Protein 7BN3 (pdb70)

Structure (mmCIF, N/CA/C/O backbone):
data_7BN3
#
_entry.id   7BN3
#
_cell.length_a   63.509
_cell.length_b   150.065
_cell.length_c   65.502
_cell.angle_alpha   90.000
_cell.angle_beta   90.000
_cell.angle_gamma   90.000
#
_symmetry.space_group_name_H-M   'C 2 2 21'
#
loop_
_entity.id
_entity.type
_entity.pdbx_description
1 polymer 'Isoform 2 of Polyadenylate-binding protein 1'
2 polymer 'Nucleoprotein from Human Coronavirus 229E'
3 non-polymer 'SULFATE ION'
4 non-polymer GLYCEROL
5 water water
#
loop_
_atom_site.group_PDB
_atom_site.id
_atom_site.type_symbol
_atom_site.label_atom_id
_atom_site.label_alt_id
_atom_site.label_comp_id
_atom_site.label_asym_id
_atom_site.label_entity_id
_atom_site.label_seq_id
_atom_site.pdbx_PDB_ins_code
_atom_site.Cartn_x
_atom_site.Cartn_y
_atom_site.Cartn_z
_atom_site.occupancy
_atom_site.B_iso_or_equiv
_atom_site.auth_seq_id
_atom_site.auth_comp_id
_atom_site.auth_asym_id
_atom_site.auth_atom_id
_atom_site.pdbx_PDB_model_num
ATOM 1 N N . PRO A 1 10 ? -1.265 -23.979 -0.548 1.00 72.23 544 PRO A N 1
ATOM 2 C CA . PRO A 1 10 ? -0.864 -25.229 -1.243 1.00 76.29 544 PRO A CA 1
ATOM 3 C C . PRO A 1 10 ? 0.002 -26.148 -0.357 1.00 77.74 544 PRO A C 1
ATOM 4 O O . PRO A 1 10 ? 1.019 -25.711 0.155 1.00 82.40 544 PRO A O 1
ATOM 8 N N . LEU A 1 11 ? -0.443 -27.392 -0.171 1.00 72.66 545 LEU A N 1
ATOM 9 C CA . LEU A 1 11 ? 0.231 -28.410 0.672 1.00 64.68 545 LEU A CA 1
ATOM 10 C C . LEU A 1 11 ? 1.277 -29.130 -0.185 1.00 60.54 545 LEU A C 1
ATOM 11 O O . LEU A 1 11 ? 0.916 -29.593 -1.274 1.00 54.56 545 LEU A O 1
ATOM 16 N N . THR A 1 12 ? 2.531 -29.176 0.272 1.00 52.12 546 THR A N 1
ATOM 17 C CA . THR A 1 12 ? 3.687 -29.742 -0.466 1.00 51.38 546 THR A CA 1
ATOM 18 C C . THR A 1 12 ? 4.259 -30.898 0.342 1.00 46.36 546 THR A C 1
ATOM 19 O O . THR A 1 12 ? 4.012 -30.973 1.589 1.00 42.67 546 THR A O 1
ATOM 23 N N . ALA A 1 13 ? 5.041 -31.748 -0.329 1.00 42.91 547 ALA A N 1
ATOM 24 C CA . ALA A 1 13 ? 5.747 -32.883 0.285 1.00 44.42 547 ALA A CA 1
ATOM 25 C C . ALA A 1 13 ? 6.574 -32.354 1.467 1.00 41.72 547 ALA A C 1
ATOM 26 O O . ALA A 1 13 ? 6.623 -32.993 2.529 1.00 42.17 547 ALA A O 1
ATOM 28 N N . SER A 1 14 ? 7.191 -31.183 1.304 1.00 45.01 548 SER A N 1
ATOM 29 C CA . SER A 1 14 ? 8.159 -30.646 2.299 1.00 41.10 548 SER A CA 1
ATOM 30 C C . SER A 1 14 ? 7.410 -30.255 3.579 1.00 45.66 548 SER A C 1
ATOM 31 O O . SER A 1 14 ? 7.908 -30.567 4.676 1.00 45.56 548 SER A O 1
ATOM 34 N N . MET A 1 15 ? 6.200 -29.698 3.469 1.00 44.48 549 MET A N 1
ATOM 35 C CA . MET A 1 15 ? 5.388 -29.351 4.673 1.00 48.88 549 MET A CA 1
ATOM 36 C C . MET A 1 15 ? 4.983 -30.634 5.414 1.00 45.34 549 MET A C 1
ATOM 37 O O . MET A 1 15 ? 4.970 -30.639 6.623 1.00 46.64 549 MET A O 1
ATOM 42 N N . LEU A 1 16 ? 4.704 -31.717 4.705 1.00 40.16 550 LEU A N 1
ATOM 43 C CA . LEU A 1 16 ? 4.291 -33.002 5.308 1.00 42.78 550 LEU A CA 1
ATOM 44 C C . LEU A 1 16 ? 5.486 -33.619 6.042 1.00 42.48 550 LEU A C 1
ATOM 45 O O . LEU A 1 16 ? 5.266 -34.363 7.027 1.00 44.40 550 LEU A O 1
ATOM 50 N N . ALA A 1 17 ? 6.689 -33.437 5.477 1.00 48.06 551 ALA A N 1
ATOM 51 C CA . ALA A 1 17 ? 7.888 -34.252 5.786 1.00 44.94 551 ALA A CA 1
ATOM 52 C C . ALA A 1 17 ? 8.269 -34.090 7.253 1.00 42.80 551 ALA A C 1
ATOM 53 O O . ALA A 1 17 ? 8.764 -35.066 7.848 1.00 52.19 551 ALA A O 1
ATOM 55 N N . SER A 1 18 ? 8.035 -32.932 7.862 1.00 48.18 552 SER A N 1
ATOM 56 C CA . SER A 1 18 ? 8.474 -32.709 9.272 1.00 49.02 552 SER A CA 1
ATOM 57 C C . SER A 1 18 ? 7.406 -33.186 10.248 1.00 60.61 552 SER A C 1
ATOM 58 O O . SER A 1 18 ? 7.645 -33.096 11.467 1.00 58.82 552 SER A O 1
ATOM 61 N N . ALA A 1 19 ? 6.237 -33.634 9.795 1.00 55.09 553 ALA A N 1
ATOM 62 C CA . ALA A 1 19 ? 5.140 -33.954 10.741 1.00 52.13 553 ALA A CA 1
ATOM 63 C C . ALA A 1 19 ? 5.135 -35.458 10.964 1.00 47.56 553 ALA A C 1
ATOM 64 O O . ALA A 1 19 ? 5.523 -36.227 10.081 1.00 48.77 553 ALA A O 1
ATOM 66 N N . PRO A 1 20 ? 4.701 -35.940 12.152 1.00 49.99 554 PRO A N 1
ATOM 67 C CA . PRO A 1 20 ? 4.534 -37.376 12.339 1.00 54.72 554 PRO A CA 1
ATOM 68 C C . PRO A 1 20 ? 3.440 -37.910 11.411 1.00 65.91 554 PRO A C 1
ATOM 69 O O . PRO A 1 20 ? 2.550 -37.144 11.010 1.00 52.90 554 PRO A O 1
ATOM 73 N N . PRO A 1 21 ? 3.469 -39.224 11.065 1.00 56.85 555 PRO A N 1
ATOM 74 C CA . PRO A 1 21 ? 2.579 -39.798 10.046 1.00 58.26 555 PRO A CA 1
ATOM 75 C C . PRO A 1 21 ? 1.071 -39.560 10.253 1.00 61.29 555 PRO A C 1
ATOM 76 O O . PRO A 1 21 ? 0.389 -39.402 9.282 1.00 59.28 555 PRO A O 1
ATOM 80 N N . GLN A 1 22 ? 0.582 -39.582 11.497 1.00 58.37 556 GLN A N 1
ATOM 81 C CA . GLN A 1 22 ? -0.860 -39.379 11.808 1.00 61.30 556 GLN A CA 1
ATOM 82 C C . GLN A 1 22 ? -1.222 -37.920 11.519 1.00 56.23 556 GLN A C 1
ATOM 83 O O . GLN A 1 22 ? -2.320 -37.689 10.970 1.00 49.47 556 GLN A O 1
ATOM 89 N N . GLU A 1 23 ? -0.317 -36.979 11.816 1.00 49.01 557 GLU A N 1
ATOM 90 C CA . GLU A 1 23 ? -0.485 -35.539 11.512 1.00 46.31 557 GLU A CA 1
ATOM 91 C C . GLU A 1 23 ? -0.449 -35.322 9.992 1.00 44.86 557 GLU A C 1
ATOM 92 O O . GLU A 1 23 ? -1.177 -34.431 9.495 1.00 49.18 557 GLU A O 1
ATOM 98 N N . GLN A 1 24 ? 0.381 -36.077 9.276 1.00 44.01 558 GLN A N 1
ATOM 99 C CA . GLN A 1 24 ? 0.471 -35.987 7.798 1.00 43.63 558 GLN A CA 1
ATOM 100 C C . GLN A 1 24 ? -0.902 -36.338 7.188 1.00 42.96 558 GLN A C 1
ATOM 101 O O . GLN A 1 24 ? -1.366 -35.631 6.292 1.00 41.83 558 GLN A O 1
ATOM 107 N N . LYS A 1 25 ? -1.510 -37.417 7.663 1.00 44.62 559 LYS A N 1
ATOM 108 C CA . LYS A 1 25 ? -2.831 -37.898 7.185 1.00 45.74 559 LYS A CA 1
ATOM 109 C C . LYS A 1 25 ? -3.869 -36.826 7.529 1.00 42.69 559 LYS A C 1
ATOM 110 O O . LYS A 1 25 ? -4.669 -36.486 6.648 1.00 44.98 559 LYS A O 1
ATOM 116 N N . GLN A 1 26 ? -3.795 -36.228 8.708 1.00 48.51 560 GLN A N 1
ATOM 117 C CA . GLN A 1 26 ? -4.706 -35.147 9.134 1.00 51.33 560 GLN A CA 1
ATOM 118 C C . GLN A 1 26 ? -4.574 -33.946 8.183 1.00 48.07 560 GLN A C 1
ATOM 119 O O . GLN A 1 26 ? -5.618 -33.361 7.817 1.00 46.37 560 GLN A O 1
ATOM 125 N N . MET A 1 27 ? -3.351 -33.556 7.817 1.00 40.32 561 MET A N 1
ATOM 126 C CA . MET A 1 27 ? -3.130 -32.361 6.962 1.00 4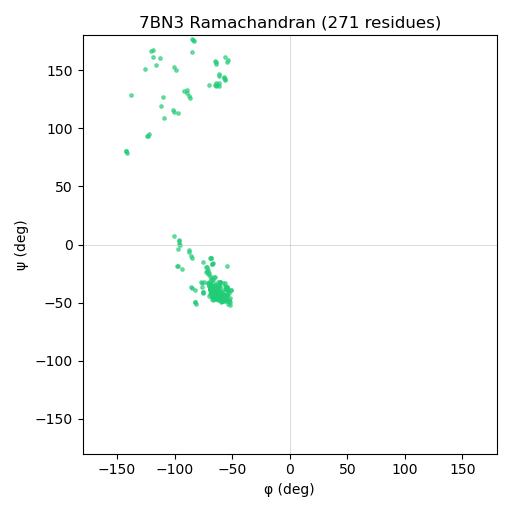4.80 561 MET A CA 1
ATOM 127 C C . MET A 1 27 ? -3.676 -32.640 5.547 1.00 37.59 561 MET A C 1
ATOM 128 O O . MET A 1 27 ? -4.311 -31.739 4.965 1.00 40.90 561 MET A O 1
ATOM 133 N N . LEU A 1 28 ? -3.453 -33.848 5.028 1.00 39.19 562 LEU A N 1
ATOM 134 C CA . LEU A 1 28 ? -3.963 -34.246 3.687 1.00 43.55 562 LEU A CA 1
ATOM 135 C C . LEU A 1 28 ? -5.494 -34.265 3.721 1.00 44.04 562 LEU A C 1
ATOM 136 O O . LEU A 1 28 ? -6.121 -33.730 2.777 1.00 44.53 562 LEU A O 1
ATOM 141 N N . GLY A 1 29 ? -6.047 -34.854 4.770 1.00 42.40 563 GLY A N 1
ATOM 142 C CA . GLY A 1 29 ? -7.494 -34.928 5.025 1.00 44.06 563 GLY A CA 1
ATOM 143 C C . GLY A 1 29 ? -8.148 -33.569 4.974 1.00 43.26 563 GLY A C 1
ATOM 144 O O . GLY A 1 29 ? -9.195 -33.430 4.320 1.00 43.71 563 GLY A O 1
ATOM 145 N N . GLU A 1 30 ? -7.571 -32.577 5.643 1.00 41.30 564 GLU A N 1
ATOM 146 C CA . GLU A 1 30 ? -8.145 -31.205 5.714 1.00 40.12 564 GLU A CA 1
ATOM 147 C C . GLU A 1 30 ? -8.155 -30.556 4.330 1.00 42.65 564 GLU A C 1
ATOM 148 O O . GLU A 1 30 ? -8.965 -29.691 4.111 1.00 43.67 564 GLU A O 1
ATOM 154 N N . ARG A 1 31 ? -7.246 -30.922 3.441 1.00 43.21 565 ARG A N 1
ATOM 155 C CA . ARG A 1 31 ? -7.237 -30.350 2.071 1.00 43.23 565 ARG A CA 1
ATOM 156 C C . ARG A 1 31 ? -8.172 -31.149 1.167 1.00 40.88 565 ARG A C 1
ATOM 157 O O . ARG A 1 31 ? -8.754 -30.544 0.269 1.00 43.79 565 ARG A O 1
ATOM 165 N N . LEU A 1 32 ? -8.253 -32.459 1.328 1.00 40.31 566 LEU A N 1
ATOM 166 C CA . LEU A 1 32 ? -9.084 -33.295 0.431 1.00 43.99 566 LEU A CA 1
ATOM 167 C C . LEU A 1 32 ? -10.564 -33.126 0.778 1.00 42.43 566 LEU A C 1
ATOM 168 O O . LEU A 1 32 ? -11.380 -33.077 -0.140 1.00 40.32 566 LEU A O 1
ATOM 173 N N . PHE A 1 33 ? -10.890 -33.077 2.061 1.00 38.38 567 PHE A N 1
ATOM 174 C CA . PHE A 1 33 ? -12.284 -33.123 2.532 1.00 40.51 567 PHE A CA 1
ATOM 175 C C . PHE A 1 33 ? -13.156 -32.075 1.824 1.00 41.97 567 PHE A C 1
ATOM 176 O O . PHE A 1 33 ? -14.202 -32.431 1.331 1.00 40.15 567 PHE A O 1
ATOM 184 N N . PRO A 1 34 ? -12.793 -30.779 1.773 1.00 46.45 568 PRO A N 1
ATOM 185 C CA . PRO A 1 34 ? -13.656 -29.785 1.150 1.00 43.19 568 PRO A CA 1
ATOM 186 C C . PRO A 1 34 ? -13.921 -30.036 -0.344 1.00 44.64 568 PRO A C 1
ATOM 187 O O . PRO A 1 34 ? -15.010 -29.716 -0.807 1.00 40.02 568 PRO A O 1
ATOM 191 N N . LEU A 1 35 ? -12.921 -30.547 -1.070 1.00 39.60 569 LEU A N 1
ATOM 192 C CA . LEU A 1 35 ? -13.068 -30.895 -2.508 1.00 38.57 569 LEU A CA 1
ATOM 193 C C . LEU A 1 35 ? -14.034 -32.074 -2.638 1.00 39.20 569 LEU A C 1
ATOM 194 O O . LEU A 1 35 ? -14.918 -32.071 -3.549 1.00 40.15 569 LEU A O 1
ATOM 199 N N . ILE A 1 36 ? -13.859 -33.079 -1.796 1.00 39.31 570 ILE A N 1
ATOM 200 C CA . ILE A 1 36 ? -14.709 -34.292 -1.860 1.00 38.05 570 ILE A CA 1
ATOM 201 C C . ILE A 1 36 ? -16.139 -33.928 -1.437 1.00 43.29 570 ILE A C 1
ATOM 202 O O . ILE A 1 36 ? -17.112 -34.434 -2.076 1.00 37.76 570 ILE A O 1
ATOM 207 N N . GLN A 1 37 ? -16.262 -33.040 -0.454 1.00 40.24 571 GLN A N 1
ATOM 208 C CA . GLN A 1 37 ? -17.567 -32.558 0.037 1.00 43.97 571 GLN A CA 1
ATOM 209 C C . GLN A 1 37 ? -18.305 -31.780 -1.064 1.00 42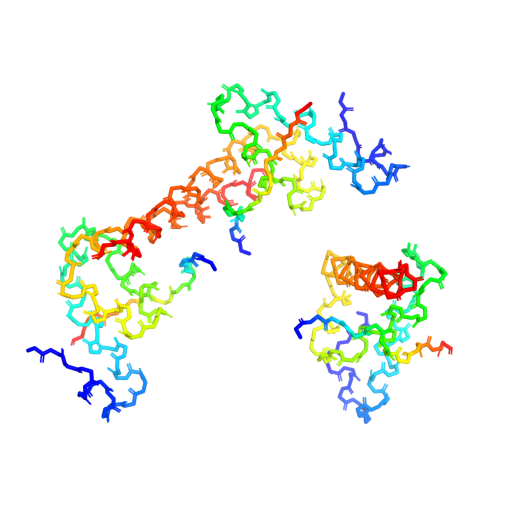.03 571 GLN A C 1
ATOM 210 O O . GLN A 1 37 ? -19.519 -31.920 -1.149 1.00 41.39 571 GLN A O 1
ATOM 216 N N . ALA A 1 38 ? -17.607 -31.001 -1.880 1.00 43.60 572 ALA A N 1
ATOM 217 C CA .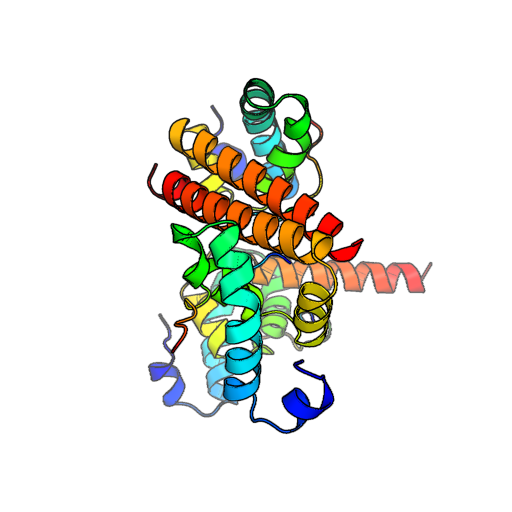 ALA A 1 38 ? -18.216 -30.313 -3.032 1.00 48.03 572 ALA A CA 1
ATOM 218 C C . ALA A 1 38 ? -18.809 -31.342 -4.004 1.00 54.82 572 ALA A C 1
ATOM 219 O O . ALA A 1 38 ? -19.806 -30.995 -4.651 1.00 51.56 572 ALA A O 1
ATOM 221 N N . MET A 1 39 ? -18.211 -32.537 -4.127 1.00 52.91 573 MET A N 1
ATOM 222 C CA . MET A 1 39 ? -18.676 -33.619 -5.046 1.00 47.43 573 MET A CA 1
ATOM 223 C C . MET A 1 39 ? -19.826 -34.405 -4.410 1.00 50.30 573 MET A C 1
ATOM 224 O O . MET A 1 39 ? -20.852 -34.611 -5.061 1.00 46.83 573 MET A O 1
ATOM 229 N N . HIS A 1 40 ? -19.643 -34.868 -3.181 1.00 42.56 574 HIS A N 1
ATOM 230 C CA . HIS A 1 40 ? -20.543 -35.849 -2.525 1.00 48.12 574 HIS A CA 1
ATOM 231 C C . HIS A 1 40 ? -20.653 -35.466 -1.061 1.00 42.49 574 HIS A C 1
ATOM 232 O O . HIS A 1 40 ? -19.951 -36.017 -0.224 1.00 43.73 574 HIS A O 1
ATOM 239 N N . PRO A 1 41 ? -21.501 -34.470 -0.730 1.00 46.46 575 PRO A N 1
ATOM 240 C CA . PRO A 1 41 ? -21.586 -33.957 0.634 1.00 49.85 575 PRO A CA 1
ATOM 241 C C . PRO A 1 41 ? -21.872 -35.014 1.710 1.00 47.01 575 PRO A C 1
ATOM 242 O O . PRO A 1 41 ? -21.255 -34.935 2.739 1.00 48.39 575 PRO A O 1
ATOM 246 N N . THR A 1 42 ? -22.716 -36.006 1.443 1.00 50.82 576 THR A N 1
ATOM 247 C CA . THR A 1 42 ? -23.087 -37.016 2.474 1.00 60.25 576 THR A CA 1
ATOM 248 C C . THR A 1 42 ? -21.947 -38.018 2.654 1.00 52.30 576 THR A C 1
ATOM 249 O O . THR A 1 42 ? -21.738 -38.456 3.799 1.00 54.03 576 THR A O 1
ATOM 253 N N . LEU A 1 43 ? -21.201 -38.328 1.586 1.00 43.14 577 LEU A N 1
ATOM 254 C CA . LEU A 1 43 ? -20.161 -39.386 1.641 1.00 45.46 577 LEU A CA 1
ATOM 255 C C . LEU A 1 43 ? -18.755 -38.827 1.929 1.00 44.14 577 LEU A C 1
ATOM 256 O O . LEU A 1 43 ? -17.822 -39.642 1.975 1.00 39.58 577 LEU A O 1
ATOM 261 N N . ALA A 1 44 ? -18.598 -37.519 2.093 1.00 40.62 578 ALA A N 1
ATOM 262 C CA . ALA A 1 44 ? -17.281 -36.852 2.068 1.00 45.15 578 ALA A CA 1
ATOM 263 C C . ALA A 1 44 ? -16.368 -37.410 3.178 1.00 46.79 578 ALA A C 1
ATOM 264 O O . ALA A 1 44 ? -15.193 -37.708 2.902 1.00 45.45 578 ALA A O 1
ATOM 266 N N . GLY A 1 45 ? -16.893 -37.570 4.388 1.00 42.09 579 GLY A N 1
ATOM 267 C CA . GLY A 1 45 ? -16.118 -38.125 5.511 1.00 41.85 579 GLY A CA 1
ATOM 268 C C . GLY A 1 45 ? -15.666 -39.544 5.212 1.00 40.03 579 GLY A C 1
ATOM 269 O O . GLY A 1 45 ? -14.477 -39.861 5.443 1.00 41.92 579 GLY A O 1
ATOM 270 N N . LYS A 1 46 ? -16.563 -40.370 4.684 1.00 36.69 580 LYS A N 1
ATOM 271 C CA . LYS A 1 46 ? -16.248 -41.781 4.391 1.00 37.68 580 LYS A CA 1
ATOM 272 C C . LYS A 1 46 ? -15.226 -41.839 3.242 1.00 38.22 580 LYS A C 1
ATOM 273 O O . LYS A 1 46 ? -14.222 -42.599 3.323 1.00 36.21 580 LYS A O 1
ATOM 279 N N . ILE A 1 47 ? -15.469 -41.079 2.188 1.00 37.55 581 ILE A N 1
ATOM 280 C CA . ILE A 1 47 ? -14.603 -41.168 0.982 1.00 37.00 581 ILE A CA 1
ATOM 281 C C . ILE A 1 47 ? -13.225 -40.611 1.340 1.00 36.59 581 ILE A C 1
ATOM 282 O O . ILE A 1 47 ? -12.213 -41.213 0.890 1.00 35.93 581 ILE A O 1
ATOM 287 N N . THR A 1 48 ? -13.181 -39.517 2.096 1.00 37.89 582 THR A N 1
ATOM 288 C CA . THR A 1 48 ? -11.881 -38.962 2.529 1.00 41.15 582 THR A CA 1
ATOM 289 C C . THR A 1 48 ? -11.131 -40.043 3.313 1.00 35.50 582 THR A C 1
ATOM 290 O O . THR A 1 48 ? -9.931 -40.279 3.028 1.00 39.16 582 THR A O 1
ATOM 294 N N . GLY A 1 49 ? -11.788 -40.691 4.270 1.00 40.89 583 GLY A N 1
ATOM 295 C CA . GLY A 1 49 ? -11.178 -41.778 5.064 1.00 40.57 583 GLY A CA 1
ATOM 296 C C . GLY A 1 49 ? -10.610 -42.884 4.184 1.00 40.06 583 GLY A C 1
ATOM 297 O O . GLY A 1 49 ? -9.502 -43.368 4.458 1.00 39.81 583 GLY A O 1
ATOM 298 N N . MET A 1 50 ? -11.334 -43.281 3.131 1.00 39.43 584 MET A N 1
ATOM 299 C CA . MET A 1 50 ? -10.903 -44.368 2.213 1.00 38.89 584 MET A CA 1
ATOM 300 C C . MET A 1 50 ? -9.647 -43.905 1.457 1.00 36.55 584 MET A C 1
ATOM 301 O O . MET A 1 50 ? -8.702 -44.691 1.355 1.00 38.38 584 MET A O 1
ATOM 306 N N . LEU A 1 51 ? -9.627 -42.661 0.988 1.00 36.52 585 LEU A N 1
ATOM 307 C CA . LEU A 1 51 ? -8.469 -42.143 0.210 1.00 37.49 585 LEU A CA 1
ATOM 308 C C . LEU A 1 51 ? -7.251 -42.023 1.143 1.00 41.06 585 LEU A C 1
ATOM 309 O O . LEU A 1 51 ? -6.118 -42.278 0.683 1.00 40.81 585 LEU A O 1
ATOM 314 N N . LEU A 1 52 ? -7.442 -41.675 2.413 1.00 38.95 586 LEU A N 1
ATOM 315 C CA . LEU A 1 52 ? -6.283 -41.435 3.330 1.00 43.78 586 LEU A CA 1
ATOM 316 C C . LEU A 1 52 ? -5.516 -42.734 3.577 1.00 49.34 586 LEU A C 1
ATOM 317 O O . LEU A 1 52 ? -4.359 -42.623 3.998 1.00 52.23 586 LEU A O 1
ATOM 322 N N . GLU A 1 53 ? -6.089 -43.905 3.277 1.00 46.15 587 GLU A N 1
ATOM 323 C CA . GLU A 1 53 ? -5.361 -45.185 3.456 1.00 51.13 587 GLU A CA 1
ATOM 324 C C . GLU A 1 53 ? -4.255 -45.333 2.401 1.00 50.13 587 GLU A C 1
ATOM 325 O O . GLU A 1 53 ? -3.379 -46.166 2.612 1.00 49.58 587 GLU A O 1
ATOM 331 N N . ILE A 1 54 ? -4.306 -44.607 1.288 1.00 42.85 588 ILE A N 1
ATOM 332 C CA . ILE A 1 54 ? -3.310 -44.807 0.200 1.00 41.36 588 ILE A CA 1
ATOM 333 C C . ILE A 1 54 ? -2.018 -44.019 0.508 1.00 44.56 588 ILE A C 1
ATOM 334 O O . ILE A 1 54 ? -1.983 -43.264 1.483 1.00 47.53 588 ILE A O 1
ATOM 339 N N . ASP A 1 55 ? -0.999 -44.189 -0.338 1.00 47.51 589 ASP A N 1
ATOM 340 C CA . ASP A 1 55 ? 0.341 -43.561 -0.207 1.00 48.50 589 ASP A CA 1
ATOM 341 C C . ASP A 1 55 ? 0.208 -42.035 -0.260 1.00 46.35 589 ASP A C 1
ATOM 342 O O . ASP A 1 55 ? -0.474 -41.526 -1.166 1.00 47.19 589 ASP A O 1
ATOM 347 N N . ASN A 1 56 ? 0.913 -41.324 0.614 1.00 45.13 590 ASN A N 1
ATOM 348 C CA . ASN A 1 56 ? 0.914 -39.836 0.662 1.00 43.46 590 ASN A CA 1
ATOM 349 C C . ASN A 1 56 ? 1.329 -39.251 -0.693 1.00 40.90 590 ASN A C 1
ATOM 350 O O . ASN A 1 56 ? 0.780 -38.242 -1.094 1.00 43.56 590 ASN A O 1
ATOM 355 N N . SER A 1 57 ? 2.204 -39.890 -1.450 1.00 44.62 591 SER A N 1
ATOM 356 C CA . SER A 1 57 ? 2.607 -39.357 -2.772 1.00 49.61 591 SER A CA 1
ATOM 357 C C . SER A 1 57 ? 1.387 -39.318 -3.700 1.00 46.81 591 SER A C 1
ATOM 358 O O . SER A 1 57 ? 1.237 -38.352 -4.465 1.00 46.72 591 SER A O 1
ATOM 361 N N . GLU A 1 58 ? 0.552 -40.360 -3.667 1.00 49.23 592 GLU A N 1
ATOM 362 C CA . GLU A 1 58 ? -0.663 -40.449 -4.517 1.00 49.99 592 GLU A CA 1
ATOM 363 C C . GLU A 1 58 ? -1.614 -39.332 -4.095 1.00 39.43 592 GLU A C 1
ATOM 364 O O . GLU A 1 58 ? -2.179 -38.665 -4.968 1.00 42.94 592 GLU A O 1
ATOM 370 N N . LEU A 1 59 ? -1.758 -39.118 -2.789 1.00 41.03 593 LEU A N 1
ATOM 371 C CA . LEU A 1 59 ? -2.651 -38.081 -2.222 1.00 42.56 593 LEU A CA 1
ATOM 372 C C . LEU A 1 59 ? -2.190 -36.690 -2.630 1.00 42.97 593 LEU A C 1
ATOM 373 O O . LEU A 1 59 ? -3.048 -35.894 -3.050 1.00 42.49 593 LEU A O 1
ATOM 378 N N . LEU A 1 60 ? -0.883 -36.408 -2.608 1.00 43.40 594 LEU A N 1
ATOM 379 C CA . LEU A 1 60 ? -0.361 -35.088 -3.074 1.00 42.59 594 LEU A CA 1
ATOM 380 C C . LEU A 1 60 ? -0.636 -34.904 -4.561 1.00 42.68 594 LEU A C 1
ATOM 381 O O . LEU A 1 60 ? -0.995 -33.807 -4.958 1.00 44.87 594 LEU A O 1
ATOM 386 N N . HIS A 1 61 ? -0.441 -35.944 -5.359 1.00 46.50 595 HIS A N 1
ATOM 387 C CA . HIS A 1 61 ? -0.768 -35.902 -6.797 1.00 48.83 595 HIS A CA 1
ATOM 388 C C . HIS A 1 61 ? -2.251 -35.530 -6.984 1.00 48.60 595 HIS A C 1
ATOM 389 O O . HIS A 1 61 ? -2.576 -34.682 -7.848 1.00 48.34 595 HIS A O 1
ATOM 396 N N . MET A 1 62 ? -3.144 -36.112 -6.198 1.00 50.25 596 MET A N 1
ATOM 397 C CA . MET A 1 62 ? -4.604 -35.843 -6.357 1.00 48.06 596 MET A CA 1
ATOM 398 C C . MET A 1 62 ? -4.964 -34.412 -5.960 1.00 48.09 596 MET A C 1
ATOM 399 O O . MET A 1 62 ? -5.874 -33.856 -6.575 1.00 45.53 596 MET A O 1
ATOM 404 N N . LEU A 1 63 ? -4.217 -33.800 -5.043 1.00 45.18 597 LEU A N 1
ATOM 405 C CA . LEU A 1 63 ? -4.442 -32.372 -4.707 1.00 47.19 597 LEU A CA 1
ATOM 406 C C . LEU A 1 63 ? -3.939 -31.474 -5.840 1.00 47.45 597 LEU A C 1
ATOM 407 O O . LEU A 1 63 ? -4.404 -30.340 -5.924 1.00 54.90 597 LEU A O 1
ATOM 412 N N . GLU A 1 64 ? -3.007 -31.941 -6.654 1.00 47.41 598 GLU A N 1
ATOM 413 C CA . GLU A 1 64 ? -2.488 -31.156 -7.805 1.00 58.91 598 GLU A CA 1
ATOM 414 C C . GLU A 1 64 ? -3.273 -31.508 -9.082 1.00 61.90 598 GLU A C 1
ATOM 415 O O . GLU A 1 64 ? -3.247 -30.693 -9.993 1.00 52.61 598 GLU A O 1
ATOM 421 N N . SER A 1 65 ? -3.943 -32.667 -9.167 1.00 48.21 599 SER A N 1
ATOM 422 C CA . SER A 1 65 ? -4.613 -33.087 -10.421 1.00 46.97 599 SER A CA 1
ATOM 423 C C . SER A 1 65 ? -6.094 -33.340 -10.163 1.00 47.29 599 SER A C 1
ATOM 424 O O . SER A 1 65 ? -6.452 -34.424 -9.725 1.00 45.77 599 SER A O 1
ATOM 427 N N . PRO A 1 66 ? -6.973 -32.339 -10.379 1.00 46.76 600 PRO A N 1
ATOM 428 C CA . PRO A 1 66 ? -8.414 -32.519 -10.216 1.00 45.25 600 PRO A CA 1
ATOM 429 C C . PRO A 1 66 ? -9.018 -33.731 -10.953 1.00 51.05 600 PRO A C 1
ATOM 430 O O . PRO A 1 66 ? -9.905 -34.331 -10.417 1.00 45.10 600 PRO A O 1
ATOM 434 N N . GLU A 1 67 ? -8.574 -34.023 -12.172 1.00 45.44 601 GLU A N 1
ATOM 435 C CA . GLU A 1 67 ? -9.039 -35.200 -12.956 1.00 51.26 601 GLU A CA 1
ATOM 436 C C . GLU A 1 67 ? -8.664 -36.500 -12.214 1.00 48.36 601 GLU A C 1
ATOM 437 O O . GLU A 1 67 ? -9.472 -37.424 -12.183 1.00 47.39 601 GLU A O 1
ATOM 443 N N . SER A 1 68 ? -7.482 -36.585 -11.618 1.00 40.21 602 SER A N 1
ATOM 444 C CA . SER A 1 68 ? -7.081 -37.774 -10.839 1.00 44.11 602 SER A CA 1
ATOM 445 C C . SER A 1 68 ? -7.982 -37.895 -9.599 1.00 44.30 602 SER A C 1
ATOM 446 O O . SER A 1 68 ? -8.395 -39.038 -9.280 1.00 43.78 602 SER A O 1
ATOM 449 N N . LEU A 1 69 ? -8.231 -36.794 -8.895 1.00 36.60 603 LEU A N 1
ATOM 450 C CA . LEU A 1 69 ? -9.064 -36.860 -7.661 1.00 38.58 603 LEU A CA 1
ATOM 451 C C . LEU A 1 69 ? -10.469 -37.339 -8.043 1.00 39.25 603 LEU A C 1
ATOM 452 O O . LEU A 1 69 ? -11.042 -38.181 -7.327 1.00 39.83 603 LEU A O 1
ATOM 457 N N . ARG A 1 70 ? -11.054 -36.753 -9.085 1.00 38.22 604 ARG A N 1
ATOM 458 C CA . ARG A 1 70 ? -12.445 -37.059 -9.493 1.00 39.09 604 ARG A CA 1
ATOM 459 C C . ARG A 1 70 ? -12.545 -38.563 -9.795 1.00 39.42 604 ARG A C 1
ATOM 460 O O . ARG A 1 70 ? -13.534 -39.176 -9.372 1.00 39.36 604 ARG A O 1
ATOM 468 N N . SER A 1 71 ? -11.571 -39.139 -10.514 1.00 36.23 605 SER A N 1
ATOM 469 C CA . SER A 1 71 ? -11.567 -40.591 -10.831 1.00 37.71 605 SER A CA 1
ATOM 470 C C . SER A 1 71 ? -11.405 -41.426 -9.575 1.00 37.85 605 SER A C 1
ATOM 471 O O . SER A 1 71 ? -12.053 -42.481 -9.481 1.00 38.23 605 SER A O 1
ATOM 474 N N . LYS A 1 72 ? -10.587 -40.981 -8.631 1.00 37.23 606 LYS A N 1
ATOM 475 C CA . LYS A 1 72 ? -10.368 -41.762 -7.398 1.00 33.95 606 LYS A CA 1
ATOM 476 C C . LYS A 1 72 ? -11.631 -41.728 -6.531 1.00 36.36 606 LYS A C 1
ATOM 477 O O . LYS A 1 72 ? -11.901 -42.723 -5.847 1.00 37.00 606 LYS A O 1
ATOM 483 N N . VAL A 1 73 ? -12.356 -40.619 -6.534 1.00 35.15 607 VAL A N 1
ATOM 484 C CA . VAL A 1 73 ? -13.650 -40.494 -5.818 1.00 35.91 607 VAL A CA 1
ATOM 485 C C . VAL A 1 73 ? -14.686 -41.416 -6.508 1.00 37.61 607 VAL A C 1
ATOM 486 O O . VAL A 1 73 ? -15.405 -42.103 -5.776 1.00 38.22 607 VAL A O 1
ATOM 490 N N . ASP A 1 74 ? -14.708 -41.508 -7.852 1.00 35.11 608 ASP A N 1
ATOM 491 C CA . ASP A 1 74 ? -15.552 -42.459 -8.602 1.00 39.68 608 ASP A CA 1
ATOM 492 C C . ASP A 1 74 ? -15.219 -43.895 -8.161 1.00 37.09 608 ASP A C 1
ATOM 493 O O . ASP A 1 74 ? -16.163 -44.719 -7.995 1.00 35.94 608 ASP A O 1
ATOM 498 N N . GLU A 1 75 ? -13.928 -44.220 -7.987 1.00 37.12 609 GLU A N 1
ATOM 499 C CA . GLU A 1 75 ? -13.512 -45.550 -7.497 1.00 35.41 609 GLU A CA 1
ATOM 500 C C . GLU A 1 75 ? -14.103 -45.764 -6.087 1.00 39.85 609 GLU A C 1
ATOM 501 O O . GLU A 1 75 ? -14.638 -46.862 -5.837 1.00 35.87 609 GLU A O 1
ATOM 507 N N . ALA A 1 76 ? -13.990 -44.789 -5.184 1.00 37.12 610 ALA A N 1
ATOM 508 C CA . ALA A 1 76 ? -14.511 -44.905 -3.799 1.00 38.19 610 ALA A CA 1
ATOM 509 C C . ALA A 1 76 ? -16.035 -45.150 -3.829 1.00 37.72 610 ALA A C 1
ATOM 510 O O . ALA A 1 76 ? -16.495 -46.007 -3.104 1.00 37.57 610 ALA A O 1
ATOM 512 N N . VAL A 1 77 ? -16.779 -44.400 -4.630 1.00 36.61 611 VAL A N 1
ATOM 513 C CA . VAL A 1 77 ? -18.258 -44.537 -4.762 1.00 40.20 611 VAL A CA 1
ATOM 514 C C . VAL A 1 77 ? -18.584 -45.952 -5.269 1.00 39.87 611 VAL A C 1
ATOM 515 O O . VAL A 1 77 ? -19.419 -46.602 -4.671 1.00 36.54 611 VAL A O 1
ATOM 519 N N . ALA A 1 78 ? -17.904 -46.441 -6.295 1.00 36.87 612 ALA A N 1
ATOM 520 C CA . ALA A 1 78 ? -18.136 -47.811 -6.822 1.00 39.88 612 ALA A CA 1
ATOM 521 C C . ALA A 1 78 ? -17.829 -48.847 -5.733 1.00 39.20 612 ALA A C 1
ATOM 522 O O . ALA A 1 78 ? -18.596 -49.816 -5.587 1.00 37.97 612 ALA A O 1
ATOM 524 N N . VAL A 1 79 ? -16.758 -48.642 -4.962 1.00 38.35 613 VAL A N 1
ATOM 525 C CA . VAL A 1 79 ? -16.364 -49.566 -3.875 1.00 35.56 613 VAL A CA 1
ATOM 526 C C . VAL A 1 79 ? -17.469 -49.584 -2.804 1.00 38.84 613 VAL A C 1
ATOM 527 O O . VAL A 1 79 ? -17.816 -50.688 -2.340 1.00 34.92 613 VAL A O 1
ATOM 531 N N . LEU A 1 80 ? -18.023 -48.435 -2.438 1.00 36.69 614 LEU A N 1
ATOM 532 C CA . LEU A 1 80 ? -19.155 -48.383 -1.465 1.00 37.76 614 LEU A CA 1
ATOM 533 C C . LEU A 1 80 ? -20.395 -49.116 -2.029 1.00 37.66 614 LEU A C 1
ATOM 534 O O . LEU A 1 80 ? -21.038 -49.850 -1.272 1.00 37.23 614 LEU A O 1
ATOM 539 N N . GLN A 1 81 ? -20.735 -48.902 -3.294 1.00 34.31 615 GLN A N 1
ATOM 540 C CA . GLN A 1 81 ? -21.855 -49.582 -3.960 1.00 34.52 615 GLN A CA 1
ATOM 541 C C . GLN A 1 81 ? -21.627 -51.088 -3.925 1.00 40.06 615 GLN A C 1
ATOM 542 O O . GLN A 1 81 ? -22.587 -51.814 -3.596 1.00 37.34 615 GLN A O 1
ATOM 548 N N . ALA A 1 82 ? -20.402 -51.543 -4.230 1.00 38.55 616 ALA A N 1
ATOM 549 C CA . ALA A 1 82 ? -20.032 -52.967 -4.224 1.00 39.71 616 ALA A CA 1
ATOM 550 C C . ALA A 1 82 ? -20.269 -53.536 -2.820 1.00 40.92 616 ALA A C 1
ATOM 551 O O . ALA A 1 82 ? -20.770 -54.664 -2.706 1.00 37.83 616 ALA A O 1
ATOM 553 N N . HIS A 1 83 ? -19.842 -52.827 -1.791 1.00 39.94 617 HIS A N 1
ATOM 554 C CA . HIS A 1 83 ? -19.945 -53.312 -0.390 1.00 41.81 617 HIS A CA 1
ATOM 555 C C . HIS A 1 83 ? -21.424 -53.421 0.017 1.00 39.65 617 HIS A C 1
ATOM 556 O O . HIS A 1 83 ? -21.778 -54.434 0.646 1.00 41.72 617 HIS A O 1
ATOM 563 N N . GLN A 1 84 ? -22.254 -52.456 -0.356 1.00 39.95 618 GLN A N 1
ATOM 564 C CA . GLN A 1 84 ? -23.716 -52.486 -0.088 1.00 45.06 618 GLN A CA 1
ATOM 565 C C . GLN A 1 84 ? -24.331 -53.697 -0.823 1.00 46.85 618 GLN A C 1
ATOM 566 O O . GLN A 1 84 ? -25.143 -54.398 -0.232 1.00 40.91 618 GLN A O 1
ATOM 572 N N . ALA A 1 85 ? -23.926 -53.977 -2.066 1.00 43.15 619 ALA A N 1
ATOM 573 C CA . ALA A 1 85 ? -24.433 -55.123 -2.837 1.00 39.90 619 ALA A CA 1
ATOM 574 C C . ALA A 1 85 ? -23.984 -56.417 -2.162 1.00 39.76 619 ALA A C 1
ATOM 575 O O . ALA A 1 85 ? -24.812 -57.338 -2.104 1.00 39.68 619 ALA A O 1
ATOM 577 N N . LYS A 1 86 ? -22.725 -56.502 -1.730 1.00 37.81 620 LYS A N 1
ATOM 578 C CA . LYS A 1 86 ? -22.176 -57.663 -1.021 1.00 39.76 620 LYS A CA 1
ATOM 579 C C . LYS A 1 86 ? -23.030 -57.974 0.214 1.00 45.48 620 LYS A C 1
ATOM 580 O O . LYS A 1 86 ? -23.352 -59.168 0.423 1.00 42.20 620 LYS A O 1
ATOM 586 N N . GLU A 1 87 ? -23.355 -56.955 1.003 1.00 42.03 621 GLU A N 1
ATOM 587 C CA . GLU A 1 87 ? -24.149 -57.116 2.256 1.00 48.87 621 GLU A CA 1
ATOM 588 C C . GLU A 1 87 ? -25.574 -57.546 1.888 1.00 43.07 621 GLU A C 1
ATOM 589 O O . GLU A 1 87 ? -26.088 -58.446 2.540 1.00 46.76 621 GLU A O 1
ATOM 595 N N . ALA A 1 88 ? -26.172 -56.983 0.841 1.00 44.70 622 ALA A N 1
ATOM 596 C CA . ALA A 1 88 ? -27.530 -57.351 0.388 1.00 47.22 622 ALA A CA 1
ATOM 597 C C . ALA A 1 88 ? -27.530 -58.821 -0.099 1.00 51.12 622 ALA A C 1
ATOM 598 O O . ALA A 1 88 ? -28.476 -59.542 0.234 1.00 44.94 622 ALA A O 1
ATOM 600 N N . ALA A 1 89 ? -26.491 -59.274 -0.803 1.00 43.18 623 ALA A N 1
ATOM 601 C CA . ALA A 1 89 ? -26.342 -60.680 -1.261 1.00 44.48 623 ALA A CA 1
ATOM 602 C C . ALA A 1 89 ? -26.278 -61.622 -0.057 1.00 50.21 623 ALA A C 1
ATOM 603 O O . ALA A 1 89 ? -26.900 -62.710 -0.123 1.00 46.06 623 ALA A O 1
ATOM 605 N N . ALA A 1 90 ? -25.562 -61.231 1.001 1.00 48.67 624 ALA A N 1
ATOM 606 C CA . ALA A 1 90 ? -25.373 -62.039 2.224 1.00 52.12 624 ALA A CA 1
ATOM 607 C C . ALA A 1 90 ? -26.693 -62.155 2.994 1.00 51.70 624 ALA A C 1
ATOM 608 O O . ALA A 1 90 ? -26.885 -63.187 3.615 1.00 54.81 624 ALA A O 1
ATOM 610 N N . ALA A 1 91 ? -27.530 -61.127 2.978 1.00 51.09 625 ALA A N 1
ATOM 611 C CA . ALA A 1 91 ? -28.795 -61.058 3.741 1.00 56.41 625 ALA A CA 1
ATOM 612 C C . ALA A 1 91 ? -29.937 -61.736 2.965 1.00 65.38 625 ALA A C 1
ATOM 613 O O . ALA A 1 91 ? -31.013 -61.906 3.553 1.00 62.23 625 ALA A O 1
ATOM 615 N N . ALA A 1 92 ? -29.748 -62.065 1.685 1.00 58.53 626 ALA A N 1
ATOM 616 C CA . ALA A 1 92 ? -30.797 -62.645 0.814 1.00 55.95 626 ALA A CA 1
ATOM 617 C C . ALA A 1 92 ? -30.538 -64.143 0.611 1.00 62.85 626 ALA A C 1
ATOM 618 O O . ALA A 1 92 ? -31.416 -64.831 0.047 1.00 62.84 626 ALA A O 1
ATOM 621 N N . PRO B 1 10 ? -30.965 -80.572 -11.908 1.00 97.34 544 PRO B N 1
ATOM 622 C CA . PRO B 1 10 ? -30.617 -79.909 -10.630 1.00 103.88 544 PRO B CA 1
ATOM 623 C C . PRO B 1 10 ? -29.211 -80.310 -10.139 1.00 98.25 544 PRO B C 1
ATOM 624 O O . PRO B 1 10 ? -28.935 -81.498 -9.993 1.00 91.96 544 PRO B O 1
ATOM 628 N N . LEU B 1 11 ? -28.353 -79.310 -9.910 1.00 79.60 545 LEU B N 1
ATOM 629 C CA . LEU B 1 11 ? -26.953 -79.494 -9.451 1.00 76.35 545 LEU B CA 1
ATOM 630 C C . LEU B 1 11 ? -26.967 -79.558 -7.916 1.00 70.38 545 LEU B C 1
ATOM 631 O O . LEU B 1 11 ? -27.592 -78.685 -7.310 1.00 73.36 545 LEU B O 1
ATOM 636 N N . THR B 1 12 ? -26.366 -80.591 -7.321 1.00 67.28 546 THR B N 1
ATOM 637 C CA . THR B 1 12 ? -26.400 -80.851 -5.850 1.00 63.79 546 THR B CA 1
ATOM 638 C C . THR B 1 12 ? -24.985 -80.753 -5.284 1.00 56.98 546 THR B C 1
ATOM 639 O O . THR B 1 12 ? -24.017 -80.943 -6.046 1.00 60.05 546 THR B O 1
ATOM 643 N N . ALA B 1 13 ? -24.879 -80.440 -3.998 1.00 56.85 547 ALA B N 1
ATOM 644 C CA . ALA B 1 13 ? -23.580 -80.331 -3.289 1.00 56.56 547 ALA B CA 1
ATOM 645 C C . ALA B 1 13 ? -22.838 -81.667 -3.450 1.00 53.83 547 ALA B C 1
ATOM 646 O O . ALA B 1 13 ? -21.605 -81.632 -3.691 1.00 54.28 547 ALA B O 1
ATOM 648 N N . SER B 1 14 ? -23.561 -82.794 -3.448 1.00 57.04 548 SER B N 1
ATOM 649 C CA . SER B 1 14 ? -22.932 -84.141 -3.495 1.00 59.48 548 SER B CA 1
ATOM 650 C C . SER B 1 14 ? -22.279 -84.349 -4.872 1.00 71.82 548 SER B C 1
ATOM 651 O O . SER B 1 14 ? -21.141 -84.861 -4.910 1.00 65.36 548 SER B O 1
ATOM 654 N N . MET B 1 15 ? -22.911 -83.917 -5.970 1.00 60.05 549 MET B N 1
ATOM 655 C CA . MET B 1 15 ? -22.301 -84.185 -7.298 1.00 68.02 549 MET B CA 1
ATOM 656 C C . MET B 1 15 ? -21.113 -83.236 -7.459 1.00 75.69 549 MET B C 1
ATOM 657 O O . MET B 1 15 ? -20.082 -83.692 -8.047 1.00 72.70 549 MET B O 1
ATOM 662 N N . LEU B 1 16 ? -21.174 -82.026 -6.880 1.00 60.28 550 LEU B N 1
ATOM 663 C CA . LEU B 1 16 ? -20.011 -81.107 -6.929 1.00 63.80 550 LEU B CA 1
ATOM 664 C C . LEU B 1 16 ? -18.844 -81.735 -6.187 1.00 61.69 550 LEU B C 1
ATOM 665 O O . LEU B 1 16 ? -17.724 -81.682 -6.722 1.00 62.77 550 LEU B O 1
ATOM 670 N N . ALA B 1 17 ? -19.126 -82.312 -5.015 1.00 60.84 551 ALA B N 1
ATOM 671 C CA . ALA B 1 17 ? -18.120 -82.930 -4.120 1.00 70.24 551 ALA B CA 1
ATOM 672 C C . ALA B 1 17 ? -17.420 -84.082 -4.856 1.00 60.31 551 ALA B C 1
ATOM 673 O O . ALA B 1 17 ? -16.229 -84.304 -4.600 1.00 80.28 551 ALA B O 1
ATOM 675 N N . SER B 1 18 ? -18.126 -84.780 -5.748 1.00 67.21 552 SER B N 1
ATOM 676 C CA . SER B 1 18 ? -17.605 -85.923 -6.539 1.00 71.86 552 SER B CA 1
ATOM 677 C C . SER B 1 18 ? -16.597 -85.471 -7.602 1.00 81.58 552 SER B C 1
ATOM 678 O O . SER B 1 18 ? -15.851 -86.333 -8.082 1.00 81.95 552 SER B O 1
ATOM 681 N N . ALA B 1 19 ? -16.611 -84.207 -8.029 1.00 67.27 553 ALA B N 1
ATOM 682 C CA . ALA B 1 19 ? -15.852 -83.781 -9.223 1.00 68.06 553 ALA B CA 1
ATOM 683 C C . ALA B 1 19 ? -14.559 -83.112 -8.775 1.00 67.89 553 ALA B C 1
ATOM 684 O O . ALA B 1 19 ? -14.480 -82.559 -7.680 1.00 65.47 553 ALA B O 1
ATOM 686 N N . PRO B 1 20 ? -13.484 -83.137 -9.586 1.00 75.56 554 PRO B N 1
ATOM 687 C CA . PRO B 1 20 ? -12.296 -82.342 -9.269 1.00 75.32 554 PRO B CA 1
ATOM 688 C C . PRO B 1 20 ? -12.624 -80.844 -9.313 1.00 78.45 554 PRO B C 1
ATOM 689 O O . PRO B 1 20 ? -13.579 -80.433 -9.985 1.00 61.47 554 PRO B O 1
ATOM 693 N N . PRO B 1 21 ? -11.830 -79.997 -8.609 1.00 76.45 555 PRO B N 1
ATOM 694 C CA . PRO B 1 21 ? -12.150 -78.578 -8.412 1.00 81.65 555 PRO B CA 1
ATOM 695 C C . PRO B 1 21 ? -12.435 -77.757 -9.678 1.00 78.57 555 PRO B C 1
ATOM 696 O O . PRO B 1 21 ? -13.308 -76.900 -9.613 1.00 86.81 555 PRO B O 1
ATOM 700 N N . GLN B 1 22 ? -11.691 -78.001 -10.766 1.00 75.41 556 GLN B N 1
ATOM 701 C CA . GLN B 1 22 ? -11.836 -77.270 -12.055 1.00 82.73 556 GLN B CA 1
ATOM 702 C C . GLN B 1 22 ? -13.216 -77.589 -12.628 1.00 75.17 556 GLN B C 1
ATOM 703 O O . GLN B 1 22 ? -13.910 -76.634 -13.091 1.00 73.95 556 GLN B O 1
ATOM 709 N N . GLU B 1 23 ? -13.585 -78.879 -12.574 1.00 60.11 557 GLU B N 1
ATOM 710 C CA . GLU B 1 23 ? -14.891 -79.400 -13.048 1.00 66.01 557 GLU B CA 1
ATOM 711 C C . GLU B 1 23 ? -16.022 -78.800 -12.201 1.00 54.74 557 GLU B C 1
ATOM 712 O O . GLU B 1 23 ? -17.080 -78.504 -12.797 1.00 51.45 557 GLU B O 1
ATOM 718 N N . GLN B 1 24 ? -15.822 -78.670 -10.886 1.00 52.53 558 GLN B N 1
ATOM 719 C CA . GLN B 1 24 ? -16.843 -78.117 -9.956 1.00 54.49 558 GLN B CA 1
ATOM 720 C C . GLN B 1 24 ? -17.207 -76.682 -10.403 1.00 45.97 558 GLN B C 1
ATOM 721 O O . GLN B 1 24 ? -18.410 -76.342 -10.488 1.00 49.23 558 GLN B O 1
ATOM 727 N N . LYS B 1 25 ? -16.180 -75.875 -10.648 1.00 51.66 559 LYS B N 1
ATOM 728 C CA . LYS B 1 25 ? -16.346 -74.453 -11.032 1.00 53.76 559 LYS B CA 1
ATOM 729 C C . LYS B 1 25 ? -17.034 -74.413 -12.396 1.00 56.85 559 LYS B C 1
ATOM 730 O O . LYS B 1 25 ? -17.994 -73.642 -12.543 1.00 51.25 559 LYS B O 1
ATOM 736 N N . GLN B 1 26 ? -16.654 -75.306 -13.310 1.00 56.74 560 GLN B N 1
ATOM 737 C CA . GLN B 1 26 ? -17.260 -75.366 -14.664 1.00 51.72 560 GLN B CA 1
ATOM 738 C C . GLN B 1 26 ? -18.742 -75.731 -14.556 1.00 50.43 560 GLN B C 1
ATOM 739 O O . GLN B 1 26 ? -19.553 -75.125 -15.285 1.00 49.42 560 GLN B O 1
ATOM 745 N N . MET B 1 27 ? -19.109 -76.671 -13.693 1.00 49.55 561 MET B N 1
ATOM 746 C CA . MET B 1 27 ? -20.523 -77.107 -13.549 1.00 49.20 561 MET B CA 1
ATOM 747 C C . MET B 1 27 ? -21.373 -75.972 -12.957 1.00 46.00 561 MET B C 1
ATOM 748 O O . MET B 1 27 ? -22.511 -75.751 -13.445 1.00 49.59 561 MET B O 1
ATOM 753 N N . LEU B 1 28 ? -20.839 -75.251 -11.973 1.00 47.12 562 LEU B N 1
ATOM 754 C CA . LEU B 1 28 ? -21.546 -74.099 -11.362 1.00 46.28 562 LEU B CA 1
ATOM 755 C C . LEU B 1 28 ? -21.718 -72.992 -12.419 1.00 40.12 562 LEU B C 1
ATOM 756 O O . LEU B 1 28 ? -22.818 -72.407 -12.509 1.00 44.16 562 LEU B O 1
ATOM 761 N N . GLY B 1 29 ? -20.645 -72.728 -13.146 1.00 44.51 563 GLY B N 1
ATOM 762 C CA . GLY B 1 29 ? -20.588 -71.719 -14.220 1.00 49.34 563 GLY B CA 1
ATOM 763 C C . GLY B 1 29 ? -21.675 -71.968 -15.240 1.00 44.68 563 GLY B C 1
ATOM 764 O O . GLY B 1 29 ? -22.332 -71.013 -15.619 1.00 45.88 563 GLY B O 1
ATOM 765 N N . GLU B 1 30 ? -21.880 -73.221 -15.659 1.00 45.85 564 GLU B N 1
ATOM 766 C CA . GLU B 1 30 ? -22.864 -73.556 -16.719 1.00 47.75 564 GLU B CA 1
ATOM 767 C C . GLU B 1 30 ? -24.277 -73.278 -16.233 1.00 45.28 564 GLU B C 1
ATOM 768 O O . GLU B 1 30 ? -25.148 -72.965 -17.069 1.00 44.97 564 GLU B O 1
ATOM 774 N N . ARG B 1 31 ? -24.533 -73.398 -14.938 1.00 43.68 565 ARG B N 1
ATOM 775 C CA . ARG B 1 31 ? -25.866 -73.084 -14.380 1.00 45.63 565 ARG B CA 1
ATOM 776 C C . ARG B 1 31 ? -25.998 -71.569 -14.148 1.00 38.73 565 ARG B C 1
ATOM 777 O O . ARG B 1 31 ? -27.098 -71.074 -14.280 1.00 45.03 565 ARG B O 1
ATOM 785 N N . LEU B 1 32 ? -24.954 -70.897 -13.682 1.00 37.97 566 LEU B N 1
ATOM 786 C CA . LEU B 1 32 ? -25.069 -69.457 -13.328 1.00 41.79 566 LEU B CA 1
ATOM 787 C C . LEU B 1 32 ? -25.098 -68.593 -14.599 1.00 44.84 566 LEU B C 1
ATOM 788 O O . LEU B 1 32 ? -25.821 -67.598 -14.630 1.00 41.58 566 LEU B O 1
ATOM 793 N N . PHE B 1 33 ? -24.266 -68.934 -15.576 1.00 40.43 567 PHE B N 1
ATOM 794 C CA . PHE B 1 33 ? -24.021 -68.066 -16.746 1.00 38.52 567 PHE B CA 1
ATOM 795 C C . PHE B 1 33 ? -25.322 -67.643 -17.409 1.00 37.02 567 PHE B C 1
ATOM 796 O O . PHE B 1 33 ? -25.467 -66.472 -17.709 1.00 43.34 567 PHE B O 1
ATOM 804 N N . PRO B 1 34 ? -26.288 -68.526 -17.726 1.00 37.51 568 PRO B N 1
ATOM 805 C CA . PRO B 1 34 ? -27.484 -68.086 -18.440 1.00 44.38 568 PRO B CA 1
ATOM 806 C C . PRO B 1 34 ? -28.305 -67.052 -17.650 1.00 46.35 568 PRO B C 1
ATOM 807 O O . PRO B 1 34 ? -28.880 -66.168 -18.262 1.00 35.45 568 PRO B O 1
ATOM 811 N N . LEU B 1 35 ? -28.359 -67.190 -16.314 1.00 38.60 569 LEU B N 1
ATOM 812 C CA . LEU B 1 35 ? -29.069 -66.210 -15.453 1.00 37.42 569 LEU B CA 1
ATOM 813 C C . LEU B 1 35 ? -28.294 -64.888 -15.456 1.00 34.52 569 LEU B C 1
ATOM 814 O O . LEU B 1 35 ? -28.944 -63.814 -15.556 1.00 40.11 569 LEU B O 1
ATOM 819 N N . ILE B 1 36 ? -26.971 -64.934 -15.362 1.00 34.60 570 ILE B N 1
ATOM 820 C CA . ILE B 1 36 ? -26.161 -63.695 -15.367 1.00 38.51 570 ILE B CA 1
ATOM 821 C C . ILE B 1 36 ? -26.252 -63.011 -16.741 1.00 40.04 570 ILE B C 1
ATOM 822 O O . ILE B 1 36 ? -26.362 -61.759 -16.810 1.00 36.71 570 ILE B O 1
ATOM 827 N N . GLN B 1 37 ? -26.247 -63.804 -17.798 1.00 38.45 571 GLN B N 1
ATOM 828 C CA . GLN B 1 37 ? -26.382 -63.308 -19.181 1.00 37.32 571 GLN B CA 1
ATOM 829 C C . GLN B 1 37 ? -27.746 -62.636 -19.385 1.00 38.68 571 GLN B C 1
ATOM 830 O O . GLN B 1 37 ? -27.785 -61.603 -20.079 1.00 41.86 571 GLN B O 1
ATOM 836 N N . ALA B 1 38 ? -28.829 -63.164 -18.831 1.00 39.04 572 ALA B N 1
ATOM 837 C CA . ALA B 1 38 ? -30.148 -62.497 -18.854 1.00 43.45 572 ALA B CA 1
ATOM 838 C C . ALA B 1 38 ? -30.063 -61.106 -18.208 1.00 43.71 572 ALA B C 1
ATOM 839 O O . ALA B 1 38 ? -30.790 -60.248 -18.656 1.00 44.93 572 ALA B O 1
ATOM 841 N N . MET B 1 39 ? -29.216 -60.906 -17.197 1.00 42.48 573 MET B N 1
ATOM 842 C CA . MET B 1 39 ? -29.048 -59.602 -16.493 1.00 43.20 573 MET B CA 1
ATOM 843 C C . MET B 1 39 ? -28.103 -58.667 -17.262 1.00 45.58 573 MET B C 1
ATOM 844 O O . MET B 1 39 ? -28.424 -57.501 -17.415 1.00 45.52 573 MET B O 1
ATOM 849 N N . HIS B 1 40 ? -26.929 -59.152 -17.661 1.00 43.94 574 HIS B N 1
ATOM 850 C CA . HIS B 1 40 ? -25.835 -58.325 -18.213 1.00 45.19 574 HIS B CA 1
ATOM 851 C C . HIS B 1 40 ? -25.163 -59.094 -19.325 1.00 46.15 574 HIS B C 1
ATOM 852 O O . HIS B 1 40 ? -24.108 -59.673 -19.107 1.00 47.01 574 HIS B O 1
ATOM 859 N N . PRO B 1 41 ? -25.751 -59.096 -20.538 1.00 45.32 575 PRO B N 1
ATOM 860 C CA . PRO B 1 41 ? -25.232 -59.930 -21.614 1.00 45.97 575 PRO B CA 1
ATOM 861 C C . PRO B 1 41 ? -23.766 -59.656 -21.982 1.00 45.49 575 PRO B C 1
ATOM 862 O O . PRO B 1 41 ? -23.057 -60.616 -22.236 1.00 52.20 575 PRO B O 1
ATOM 866 N N . THR B 1 42 ? -23.306 -58.406 -22.002 1.00 47.48 576 THR B N 1
ATOM 867 C CA . THR B 1 42 ? -21.933 -58.095 -22.496 1.00 56.28 576 THR B CA 1
ATOM 868 C C . THR B 1 42 ? -20.919 -58.477 -21.406 1.00 56.55 576 THR B C 1
ATOM 869 O O . THR B 1 42 ? -19.822 -58.949 -21.763 1.00 61.28 576 THR B O 1
ATOM 873 N N . LEU B 1 43 ? -21.282 -58.365 -20.130 1.00 51.64 577 LEU B N 1
ATOM 874 C CA . LEU B 1 43 ? -20.320 -58.586 -19.011 1.00 45.66 577 LEU B CA 1
ATOM 875 C C . LEU B 1 43 ? -20.425 -60.026 -18.452 1.00 44.08 577 LEU B C 1
ATOM 876 O O . LEU B 1 43 ? -19.663 -60.327 -17.526 1.00 45.36 577 LEU B O 1
ATOM 881 N N . ALA B 1 44 ? -21.351 -60.852 -18.939 1.00 44.23 578 ALA B N 1
ATOM 882 C CA . ALA B 1 44 ? -21.756 -62.137 -18.296 1.00 46.71 578 ALA B CA 1
ATOM 883 C C . ALA B 1 44 ? -20.550 -63.068 -18.138 1.00 46.86 578 ALA B C 1
ATOM 884 O O . ALA B 1 44 ? -20.414 -63.659 -17.059 1.00 45.51 578 ALA B O 1
ATOM 886 N N . GLY B 1 45 ? -19.699 -63.192 -19.159 1.00 42.26 579 GLY B N 1
ATOM 887 C CA . GLY B 1 45 ? -18.464 -64.003 -19.073 1.00 46.06 579 GLY B CA 1
ATOM 888 C C . GLY B 1 45 ? -17.566 -63.575 -17.927 1.00 42.61 579 GLY B C 1
ATOM 889 O O . GLY B 1 45 ? -17.119 -64.426 -17.100 1.00 43.93 579 GLY B O 1
ATOM 890 N N . LYS B 1 46 ? -17.328 -62.278 -17.824 1.00 37.14 580 LYS B N 1
ATOM 891 C CA . LYS B 1 46 ? -16.426 -61.707 -16.809 1.00 39.74 580 LYS B CA 1
ATOM 892 C C . LYS B 1 46 ? -17.081 -61.835 -15.434 1.00 34.96 580 LYS B C 1
ATOM 893 O O . LYS B 1 46 ? -16.398 -62.238 -14.492 1.00 38.59 580 LYS B O 1
ATOM 899 N N . ILE B 1 47 ? -18.361 -61.522 -15.336 1.00 41.08 581 ILE B N 1
ATOM 900 C CA . ILE B 1 47 ? -19.074 -61.535 -14.016 1.00 39.76 581 ILE B CA 1
ATOM 901 C C . ILE B 1 47 ? -19.129 -62.982 -13.521 1.00 42.75 581 ILE B C 1
ATOM 902 O O . ILE B 1 47 ? -18.888 -63.197 -12.331 1.00 39.54 581 ILE B O 1
ATOM 907 N N . THR B 1 48 ? -19.433 -63.926 -14.406 1.00 41.26 582 THR B N 1
ATOM 908 C CA . THR B 1 48 ? -19.500 -65.350 -14.022 1.00 44.59 582 THR B CA 1
ATOM 909 C C . THR B 1 48 ? -18.127 -65.750 -13.478 1.00 42.34 582 THR B C 1
ATOM 910 O O . THR B 1 48 ? -18.082 -66.354 -12.384 1.00 44.82 582 THR B O 1
ATOM 914 N N . GLY B 1 49 ? -17.058 -65.409 -14.197 1.00 42.25 583 GLY B N 1
ATOM 915 C CA . GLY B 1 49 ? -15.668 -65.663 -13.781 1.00 42.38 583 GLY B CA 1
ATOM 916 C C . GLY B 1 49 ? -15.388 -65.153 -12.377 1.00 43.72 583 GLY B C 1
ATOM 917 O O . GLY B 1 49 ? -14.762 -65.848 -11.575 1.00 40.81 583 GLY B O 1
ATOM 918 N N . MET B 1 50 ? -15.818 -63.936 -12.095 1.00 39.77 584 MET B N 1
ATOM 919 C CA . MET B 1 50 ? -15.566 -63.276 -10.787 1.00 40.91 584 MET B CA 1
ATOM 920 C C . MET B 1 50 ? -16.338 -64.032 -9.700 1.00 39.40 584 MET B C 1
ATOM 921 O O . MET B 1 50 ? -15.758 -64.305 -8.637 1.00 40.73 584 MET B O 1
ATOM 926 N N . LEU B 1 51 ? -17.592 -64.384 -9.959 1.00 40.64 585 LEU B N 1
ATOM 927 C CA . LEU B 1 51 ? -18.424 -65.109 -8.966 1.00 41.21 585 LEU B CA 1
ATOM 928 C C . LEU B 1 51 ? -17.830 -66.506 -8.700 1.00 46.16 585 LEU B C 1
ATOM 929 O O . LEU B 1 51 ? -17.892 -66.941 -7.524 1.00 43.85 585 LEU B O 1
ATOM 934 N N . LEU B 1 52 ? -17.225 -67.155 -9.691 1.00 43.07 586 LEU B N 1
ATOM 935 C CA . LEU B 1 52 ? -16.752 -68.560 -9.537 1.00 46.63 586 LEU B CA 1
ATOM 936 C C . LEU B 1 52 ? -15.597 -68.613 -8.538 1.00 48.20 586 LEU B C 1
ATOM 937 O O . LEU B 1 52 ? -15.353 -69.692 -8.025 1.00 48.68 586 LEU B O 1
ATOM 942 N N . GLU B 1 53 ? -14.952 -67.494 -8.221 1.00 46.45 587 GLU B N 1
ATOM 943 C CA . GLU B 1 53 ? -13.844 -67.459 -7.248 1.00 46.99 587 GLU B CA 1
ATOM 944 C C . GLU B 1 53 ? -14.387 -67.573 -5.821 1.00 48.29 587 GLU B C 1
ATOM 945 O O . GLU B 1 53 ? -13.569 -67.798 -4.903 1.00 47.39 587 GLU B O 1
ATOM 951 N N . ILE B 1 54 ? -15.681 -67.381 -5.572 1.00 43.49 588 ILE B N 1
ATOM 952 C CA . ILE B 1 54 ? -16.187 -67.439 -4.159 1.00 46.08 588 ILE B CA 1
ATOM 953 C C . ILE B 1 54 ? -16.468 -68.915 -3.796 1.00 44.97 588 ILE B C 1
ATOM 954 O O . ILE B 1 54 ? -16.341 -69.778 -4.668 1.00 46.59 588 ILE B O 1
ATOM 959 N N . ASP B 1 55 ? -16.864 -69.170 -2.543 1.00 46.68 589 ASP B N 1
ATOM 960 C CA . ASP B 1 55 ? -17.140 -70.530 -2.006 1.00 49.87 589 ASP B CA 1
ATOM 961 C C . ASP B 1 55 ? -18.289 -71.177 -2.789 1.00 45.61 589 ASP B C 1
ATOM 962 O O . ASP B 1 55 ? -19.317 -70.517 -3.000 1.00 46.16 589 ASP B O 1
ATOM 967 N N . ASN B 1 56 ? -18.164 -72.467 -3.090 1.00 47.17 590 ASN B N 1
ATOM 968 C CA . ASN B 1 56 ? -19.202 -73.280 -3.776 1.00 46.94 590 ASN B CA 1
ATOM 969 C C . ASN B 1 56 ? -20.512 -73.210 -3.010 1.00 48.22 590 ASN B C 1
ATOM 970 O O . ASN B 1 56 ? -21.572 -73.130 -3.654 1.00 47.48 590 ASN B O 1
ATOM 975 N N . SER B 1 57 ? -20.484 -73.169 -1.680 1.00 45.22 591 SER B N 1
ATOM 976 C CA . SER B 1 57 ? -21.751 -73.080 -0.914 1.00 44.78 591 SER B CA 1
ATOM 977 C C . SER B 1 57 ? -22.498 -71.802 -1.291 1.00 44.04 591 SER B C 1
ATOM 978 O O . SER B 1 57 ? -23.751 -71.838 -1.386 1.00 47.87 591 SER B O 1
ATOM 981 N N . GLU B 1 58 ? -21.780 -70.675 -1.398 1.00 42.78 592 GLU B N 1
ATOM 982 C CA . GLU B 1 58 ? -22.407 -69.372 -1.749 1.00 48.44 592 GLU B CA 1
ATOM 983 C C . GLU B 1 58 ? -23.003 -69.471 -3.167 1.00 42.27 592 GLU B C 1
ATOM 984 O O . GLU B 1 58 ? -24.126 -69.037 -3.344 1.00 42.87 592 GLU B O 1
ATOM 990 N N . LEU B 1 59 ? -22.281 -70.090 -4.093 1.00 41.92 593 LEU B N 1
ATOM 991 C CA . LEU B 1 59 ? -22.721 -70.225 -5.511 1.00 44.92 593 LEU B CA 1
ATOM 992 C C . LEU B 1 59 ? -23.981 -71.089 -5.596 1.00 47.34 593 LEU B C 1
ATOM 993 O O . LEU B 1 59 ? -24.947 -70.671 -6.298 1.00 42.03 593 LEU B O 1
ATOM 998 N N . LEU B 1 60 ? -24.057 -72.198 -4.829 1.00 46.06 594 LEU B N 1
ATOM 999 C CA . LEU B 1 60 ? -25.280 -73.040 -4.798 1.00 44.31 594 LEU B CA 1
ATOM 1000 C C . LEU B 1 60 ? -26.452 -72.255 -4.225 1.00 41.65 594 LEU B C 1
ATOM 1001 O O . LEU B 1 60 ? -27.575 -72.370 -4.735 1.00 43.00 594 LEU B O 1
ATOM 1006 N N . HIS B 1 61 ? -26.220 -71.480 -3.172 1.00 41.22 595 HIS B N 1
ATOM 1007 C CA . HIS B 1 61 ? -27.265 -70.613 -2.584 1.00 44.68 595 HIS B CA 1
ATOM 1008 C C . HIS B 1 61 ? -27.799 -69.637 -3.654 1.00 45.10 595 HIS B C 1
ATOM 1009 O O . HIS B 1 61 ? -29.009 -69.421 -3.740 1.00 43.08 595 HIS B O 1
ATOM 1016 N N . MET B 1 62 ? -26.920 -69.064 -4.462 1.00 46.61 596 MET B N 1
ATOM 1017 C CA . MET B 1 62 ? -27.332 -68.046 -5.477 1.00 46.95 596 MET B CA 1
ATOM 1018 C C . MET B 1 62 ? -28.162 -68.689 -6.587 1.00 42.66 596 MET B C 1
ATOM 1019 O O . MET B 1 62 ? -29.059 -67.997 -7.104 1.00 50.23 596 MET B O 1
ATOM 1024 N N . LEU B 1 63 ? -27.970 -69.982 -6.863 1.00 45.69 597 LEU B N 1
ATOM 1025 C CA . LEU B 1 63 ? -28.857 -70.706 -7.821 1.00 42.88 597 LEU B CA 1
ATOM 1026 C C . LEU B 1 63 ? -30.248 -70.917 -7.237 1.00 45.38 597 LEU B C 1
ATOM 1027 O O . LEU B 1 63 ? -31.182 -71.041 -8.010 1.00 50.32 597 LEU B O 1
ATOM 1032 N N . GLU B 1 64 ? -30.395 -70.950 -5.916 1.00 47.18 598 GLU B N 1
ATOM 1033 C CA . GLU B 1 64 ? -31.710 -71.115 -5.260 1.00 50.59 598 GLU B CA 1
ATOM 1034 C C . GLU B 1 64 ? -32.282 -69.767 -4.833 1.00 51.54 598 GLU B C 1
ATOM 1035 O O . GLU B 1 64 ? -33.476 -69.721 -4.580 1.00 47.30 598 GLU B O 1
ATOM 1041 N N . SER B 1 65 ? -31.489 -68.698 -4.726 1.00 45.57 599 SER B N 1
ATOM 1042 C CA . SER B 1 65 ? -32.013 -67.391 -4.260 1.00 47.74 599 SER B CA 1
ATOM 1043 C C . SER B 1 65 ? -31.757 -66.307 -5.306 1.00 46.94 599 SER B C 1
ATOM 1044 O O . SER B 1 65 ? -30.657 -65.741 -5.343 1.00 41.55 599 SER B O 1
ATOM 1047 N N . PRO B 1 66 ? -32.741 -66.020 -6.184 1.00 48.00 600 PRO B N 1
ATOM 1048 C CA . PRO B 1 66 ? -32.576 -64.987 -7.211 1.00 47.72 600 PRO B CA 1
ATOM 1049 C C . PRO B 1 66 ? -32.183 -63.602 -6.677 1.00 45.18 600 PRO B C 1
ATOM 1050 O O . PRO B 1 66 ? -31.428 -62.929 -7.331 1.00 44.41 600 PRO B O 1
ATOM 1054 N N . GLU B 1 67 ? -32.711 -63.212 -5.518 1.00 44.57 601 GLU B N 1
ATOM 1055 C CA . GLU B 1 67 ? -32.378 -61.921 -4.860 1.00 50.68 601 GLU B CA 1
ATOM 1056 C C . GLU B 1 67 ? -30.884 -61.908 -4.503 1.00 42.12 601 GLU B C 1
ATOM 1057 O O . GLU B 1 67 ? -30.226 -60.880 -4.693 1.00 42.46 601 GLU B O 1
ATOM 1063 N N . SER B 1 68 ? -30.345 -63.016 -4.006 1.00 37.72 602 SER B N 1
ATOM 1064 C CA . SER B 1 68 ? -28.912 -63.113 -3.664 1.00 39.01 602 SER B CA 1
ATOM 1065 C C . SER B 1 68 ? -28.070 -63.016 -4.947 1.00 43.64 602 SER B C 1
ATOM 1066 O O . SER B 1 68 ? -27.049 -62.293 -4.935 1.00 42.56 602 SER B O 1
ATOM 1069 N N . LEU B 1 69 ? -28.449 -63.727 -6.005 1.00 42.60 603 LEU B N 1
ATOM 1070 C CA . LEU B 1 69 ? -27.680 -63.677 -7.275 1.00 41.56 603 LEU B CA 1
ATOM 1071 C C . LEU B 1 69 ? -27.650 -62.234 -7.800 1.00 34.16 603 LEU B C 1
ATOM 1072 O O . LEU B 1 69 ? -26.570 -61.787 -8.217 1.00 37.68 603 LEU B O 1
ATOM 1077 N N . ARG 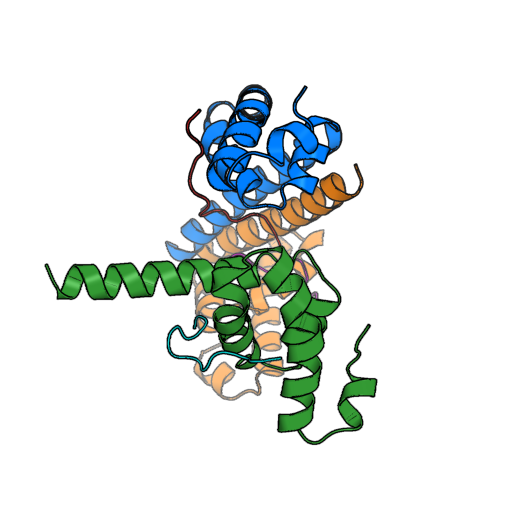B 1 70 ? -28.806 -61.583 -7.843 1.00 38.67 604 ARG B N 1
ATOM 1078 C CA . ARG B 1 70 ? -28.932 -60.231 -8.426 1.00 44.35 604 ARG B CA 1
ATOM 1079 C C . ARG B 1 70 ? -27.995 -59.278 -7.673 1.00 45.12 604 ARG B C 1
ATOM 1080 O O . ARG B 1 70 ? -27.319 -58.477 -8.342 1.00 38.58 604 ARG B O 1
ATOM 1088 N N . SER B 1 71 ? -27.950 -59.361 -6.341 1.00 39.72 605 SER B N 1
ATOM 1089 C CA . SER B 1 71 ? -27.083 -58.501 -5.515 1.00 39.50 605 SER B CA 1
ATOM 1090 C C . SER B 1 71 ? -25.621 -58.827 -5.760 1.00 42.54 605 SER B C 1
ATOM 1091 O O . SER B 1 71 ? -24.817 -57.887 -5.773 1.00 39.00 605 SER B O 1
ATOM 1094 N N . LYS B 1 72 ? -25.276 -60.096 -5.947 1.00 37.01 606 LYS B N 1
ATOM 1095 C CA . LYS B 1 72 ? -23.873 -60.490 -6.132 1.00 38.71 606 LYS B CA 1
ATOM 1096 C C . LYS B 1 72 ? -23.396 -60.010 -7.514 1.00 36.85 606 LYS B C 1
ATOM 1097 O O . LYS B 1 72 ? -22.209 -59.643 -7.633 1.00 37.61 606 LYS B O 1
ATOM 1103 N N . VAL B 1 73 ? -24.300 -59.999 -8.495 1.00 34.76 607 VAL B N 1
ATOM 1104 C CA . VAL B 1 73 ? -23.996 -59.492 -9.858 1.00 39.48 607 VAL B CA 1
ATOM 1105 C C . VAL B 1 73 ? -23.818 -57.959 -9.766 1.00 40.24 607 VAL B C 1
ATOM 1106 O O . VAL B 1 73 ? -22.866 -57.443 -10.376 1.00 40.29 607 VAL B O 1
ATOM 1110 N N . ASP B 1 74 ? -24.617 -57.274 -8.955 1.00 38.16 608 ASP B N 1
ATOM 1111 C CA . ASP B 1 74 ? -24.475 -55.809 -8.690 1.00 38.72 608 ASP B CA 1
ATOM 1112 C C . ASP B 1 74 ? -23.111 -55.529 -8.076 1.00 37.62 608 ASP B C 1
ATOM 1113 O O . ASP B 1 74 ? -22.494 -54.536 -8.506 1.00 36.29 608 ASP B O 1
ATOM 1118 N N . GLU B 1 75 ? -22.665 -56.383 -7.145 1.00 35.79 609 GLU B N 1
ATOM 1119 C CA . GLU B 1 75 ? -21.319 -56.264 -6.562 1.00 39.00 609 GLU B CA 1
ATOM 1120 C C . GLU B 1 75 ? -20.254 -56.388 -7.679 1.00 38.58 609 GLU B C 1
ATOM 1121 O O . GLU B 1 75 ? -19.331 -55.544 -7.701 1.00 36.44 609 GLU B O 1
ATOM 1127 N N . ALA B 1 76 ? -20.361 -57.385 -8.556 1.00 36.99 610 ALA B N 1
ATOM 1128 C CA . ALA B 1 76 ? -19.378 -57.589 -9.653 1.00 37.51 610 ALA B CA 1
ATOM 1129 C C . ALA B 1 76 ? -19.343 -56.346 -10.571 1.00 36.31 610 ALA B C 1
ATOM 1130 O O . ALA B 1 76 ? -18.248 -55.904 -10.909 1.00 39.84 610 ALA B O 1
ATOM 1132 N N . VAL B 1 77 ? -20.503 -55.820 -10.963 1.00 35.80 611 VAL B N 1
ATOM 1133 C CA . VAL B 1 77 ? -20.591 -54.640 -11.850 1.00 41.42 611 VAL B CA 1
ATOM 1134 C C . VAL B 1 77 ? -19.919 -53.447 -11.152 1.00 42.31 611 VAL B C 1
ATOM 1135 O O . VAL B 1 77 ? -19.109 -52.773 -11.801 1.00 39.8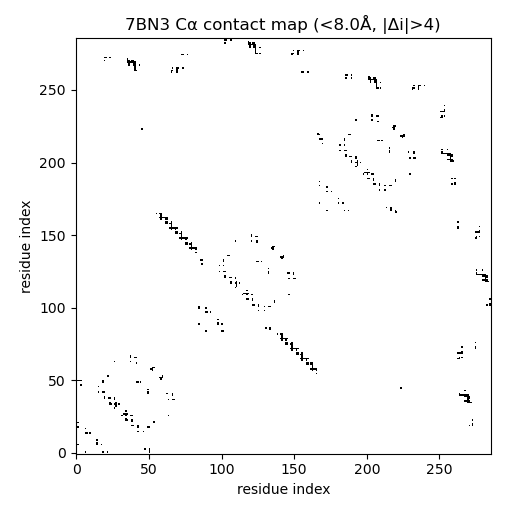0 611 VAL B O 1
ATOM 1139 N N . ALA B 1 78 ? -20.202 -53.205 -9.869 1.00 37.87 612 ALA B N 1
ATOM 1140 C CA . ALA B 1 78 ? -19.606 -52.065 -9.145 1.00 38.50 612 ALA B CA 1
ATOM 1141 C C . ALA B 1 78 ? -18.079 -52.259 -9.056 1.00 41.23 612 ALA B C 1
ATOM 1142 O O . ALA B 1 78 ? -17.337 -51.290 -9.246 1.00 37.42 612 ALA B O 1
ATOM 1144 N N . VAL B 1 79 ? -17.616 -53.486 -8.834 1.00 37.58 613 VAL B N 1
ATOM 1145 C CA . VAL B 1 79 ? -16.169 -53.808 -8.770 1.00 40.72 613 VAL B CA 1
ATOM 1146 C C . VAL B 1 79 ? -15.518 -53.514 -10.134 1.00 37.48 613 VAL B C 1
ATOM 1147 O O . VAL B 1 79 ? -14.429 -52.912 -10.124 1.00 38.57 613 VAL B O 1
ATOM 1151 N N . LEU B 1 80 ? -16.162 -53.830 -11.252 1.00 38.71 614 LEU B N 1
ATOM 1152 C CA . LEU B 1 80 ? -15.594 -53.519 -12.594 1.00 37.25 614 LEU B CA 1
ATOM 1153 C C . LEU B 1 80 ? -15.556 -51.993 -12.812 1.00 39.38 614 LEU B C 1
ATOM 1154 O O . LEU B 1 80 ? -14.512 -51.465 -13.289 1.00 40.28 614 LEU B O 1
ATOM 1159 N N . GLN B 1 81 ? -16.616 -51.281 -12.441 1.00 38.05 615 GLN B N 1
ATOM 1160 C CA . GLN B 1 81 ? -16.634 -49.791 -12.513 1.00 42.38 615 GLN B CA 1
ATOM 1161 C C . GLN B 1 81 ? -15.514 -49.202 -11.631 1.00 38.25 615 GLN B C 1
ATOM 1162 O O . GLN B 1 81 ? -14.839 -48.266 -12.082 1.00 42.30 615 GLN B O 1
ATOM 1168 N N . ALA B 1 82 ? -15.306 -49.736 -10.425 1.00 39.07 616 ALA B N 1
ATOM 1169 C CA . ALA B 1 82 ? -14.238 -49.300 -9.509 1.00 38.76 616 ALA B CA 1
ATOM 1170 C C . ALA B 1 82 ? -12.870 -49.477 -10.184 1.00 42.57 616 ALA B C 1
ATOM 1171 O O . ALA B 1 82 ? -12.007 -48.596 -10.042 1.00 38.77 616 ALA B O 1
ATOM 1173 N N . HIS B 1 83 ? -12.634 -50.620 -10.820 1.00 41.03 617 HIS B N 1
ATOM 1174 C CA . HIS B 1 83 ? -11.326 -50.917 -11.455 1.00 43.05 617 HIS B CA 1
ATOM 1175 C C . HIS B 1 83 ? -11.067 -49.927 -12.608 1.00 41.55 617 HIS B C 1
ATOM 1176 O O . HIS B 1 83 ? -9.923 -49.414 -12.715 1.00 47.63 617 HIS B O 1
ATOM 1183 N N . GLN B 1 84 ? -12.076 -49.638 -13.420 1.00 39.67 618 GLN B N 1
ATOM 1184 C CA . GLN B 1 84 ? -11.999 -48.651 -14.515 1.00 46.79 618 GLN B CA 1
ATOM 1185 C C . GLN B 1 84 ? -11.685 -47.264 -13.930 1.00 49.98 618 GLN B C 1
ATOM 1186 O O . GLN B 1 84 ? -10.821 -46.565 -14.491 1.00 40.63 618 GLN B O 1
ATOM 1192 N N . ALA B 1 85 ? -12.324 -46.871 -12.823 1.00 42.30 619 ALA B N 1
ATOM 1193 C CA . ALA B 1 85 ? -12.043 -45.566 -12.172 1.00 40.34 619 ALA B CA 1
ATOM 1194 C C . ALA B 1 85 ? -10.606 -45.559 -11.624 1.00 43.64 619 ALA B C 1
ATOM 1195 O O . ALA B 1 85 ? -9.940 -44.508 -11.696 1.00 39.96 619 ALA B O 1
ATOM 1197 N N . LYS B 1 86 ? -10.170 -46.644 -10.991 1.00 39.29 620 LYS B N 1
ATOM 1198 C CA . LYS B 1 86 ? -8.791 -46.766 -10.443 1.00 45.90 620 LYS B CA 1
ATOM 1199 C C . LYS B 1 86 ? -7.768 -46.511 -11.574 1.00 52.37 620 LYS B C 1
ATOM 1200 O O . LYS B 1 86 ? -6.792 -45.741 -11.357 1.00 46.21 620 LYS B O 1
ATOM 1206 N N . GLU B 1 87 ? -7.973 -47.138 -12.730 1.00 48.00 621 GLU B N 1
ATOM 1207 C CA . GLU B 1 87 ? -7.040 -47.006 -13.887 1.00 47.81 621 GLU B CA 1
ATOM 1208 C C . GLU B 1 87 ? -7.115 -45.572 -14.417 1.00 50.45 621 GLU B C 1
ATOM 1209 O O . GLU B 1 87 ? -6.046 -45.023 -14.668 1.00 56.11 621 GLU B O 1
ATOM 1215 N N . ALA B 1 88 ? -8.301 -44.957 -14.497 1.00 46.61 622 ALA B N 1
ATOM 1216 C CA . ALA B 1 88 ? -8.456 -43.558 -14.953 1.00 50.05 622 ALA B CA 1
ATOM 1217 C C . ALA B 1 88 ? -7.732 -42.602 -13.987 1.00 49.24 622 ALA B C 1
ATOM 1218 O O . ALA B 1 88 ? -7.049 -41.670 -14.475 1.00 51.79 622 ALA B O 1
ATOM 1220 N N . ALA B 1 89 ? -7.810 -42.834 -12.673 1.00 43.76 623 ALA B N 1
ATOM 1221 C CA . ALA B 1 89 ? -7.115 -42.011 -11.651 1.00 46.19 623 ALA B CA 1
ATOM 1222 C C . ALA B 1 89 ? -5.586 -42.111 -11.840 1.00 52.85 623 ALA B C 1
ATOM 1223 O O . ALA B 1 89 ? -4.911 -41.089 -11.701 1.00 46.05 623 ALA B O 1
ATOM 1225 N N . ALA B 1 90 ? -5.068 -43.297 -12.147 1.00 47.79 624 ALA B N 1
ATOM 1226 C CA . ALA B 1 90 ? -3.612 -43.555 -12.303 1.00 57.84 624 ALA B CA 1
ATOM 1227 C C . ALA B 1 90 ? -3.107 -42.888 -13.583 1.00 57.15 624 ALA B C 1
ATOM 1228 O O . ALA B 1 90 ? -1.950 -42.441 -13.580 1.00 60.84 624 ALA B O 1
ATOM 1230 N N . ALA B 1 91 ? -3.936 -42.812 -14.622 1.00 53.83 625 ALA B N 1
ATOM 1231 C CA . ALA B 1 91 ? -3.553 -42.288 -15.953 1.00 61.42 625 ALA B CA 1
ATOM 1232 C C . ALA B 1 91 ? -3.737 -40.765 -16.017 1.00 68.89 625 ALA B C 1
ATOM 1233 O O . ALA B 1 91 ? -3.389 -40.178 -17.044 1.00 65.51 625 ALA B O 1
ATOM 1235 N N . ALA B 1 92 ? -4.319 -40.144 -14.988 1.00 63.26 626 ALA B N 1
ATOM 1236 C CA . ALA B 1 92 ? -4.482 -38.678 -14.877 1.00 69.20 626 ALA B CA 1
ATOM 1237 C C . ALA B 1 92 ? -3.426 -38.131 -13.898 1.00 71.65 626 ALA B C 1
ATOM 1238 O O . ALA B 1 92 ? -2.772 -38.904 -13.156 1.00 65.97 626 ALA B O 1
ATOM 1241 N N . PRO C 1 10 ? 19.331 -54.547 -6.638 1.00 77.76 544 PRO C N 1
ATOM 1242 C CA . PRO C 1 10 ? 20.329 -54.470 -5.545 1.00 77.03 544 PRO C CA 1
ATOM 1243 C C . PRO C 1 10 ? 20.744 -55.880 -5.078 1.00 71.52 544 PRO C C 1
ATOM 1244 O O . PRO C 1 10 ? 21.911 -56.231 -5.060 1.00 65.73 544 PRO C O 1
ATOM 1248 N N . LEU C 1 11 ? 19.746 -56.667 -4.709 1.00 64.34 545 LEU C N 1
ATOM 1249 C CA . LEU C 1 11 ? 19.854 -58.111 -4.382 1.00 71.38 545 LEU C CA 1
ATOM 1250 C C . LEU C 1 11 ? 18.647 -58.793 -5.036 1.00 63.25 545 LEU C C 1
ATOM 1251 O O . LEU C 1 11 ? 17.546 -58.277 -4.854 1.00 65.60 545 LEU C O 1
ATOM 1256 N N . THR C 1 12 ? 18.853 -59.861 -5.816 1.00 58.64 546 THR C N 1
ATOM 1257 C CA . THR C 1 12 ? 17.796 -60.549 -6.618 1.00 49.75 546 THR C CA 1
ATOM 1258 C C . THR C 1 12 ? 17.690 -62.012 -6.181 1.00 49.25 546 THR C C 1
ATOM 1259 O O . THR C 1 12 ? 18.598 -62.489 -5.488 1.00 53.91 546 THR C O 1
ATOM 1263 N N . ALA C 1 13 ? 16.625 -62.703 -6.586 1.00 55.43 547 ALA C N 1
ATOM 1264 C CA . ALA C 1 13 ? 16.409 -64.141 -6.327 1.00 59.54 547 ALA C CA 1
ATOM 1265 C C . ALA C 1 13 ? 17.643 -64.916 -6.800 1.00 64.80 547 ALA C C 1
ATOM 1266 O O . ALA C 1 13 ? 18.127 -65.813 -6.061 1.00 59.87 547 ALA C O 1
ATOM 1268 N N . SER C 1 14 ? 18.192 -64.537 -7.960 1.00 66.25 548 SER C N 1
ATOM 1269 C CA . SER C 1 14 ? 19.291 -65.291 -8.602 1.00 60.50 548 SER C CA 1
ATOM 1270 C C . SER C 1 14 ? 20.559 -65.144 -7.754 1.00 57.60 548 SER C C 1
ATOM 1271 O O . SER C 1 14 ? 21.274 -66.139 -7.589 1.00 57.64 548 SER C O 1
ATOM 1274 N N . MET C 1 15 ? 20.826 -63.965 -7.187 1.00 53.44 549 MET C N 1
ATOM 1275 C CA . MET C 1 15 ? 22.016 -63.778 -6.320 1.00 57.66 549 MET C CA 1
ATOM 1276 C C . MET C 1 15 ? 21.882 -64.641 -5.049 1.00 61.45 549 MET C C 1
ATOM 1277 O O . MET C 1 15 ? 22.893 -65.146 -4.581 1.00 59.65 549 MET C O 1
ATOM 1282 N N . LEU C 1 16 ? 20.667 -64.813 -4.528 1.00 69.86 550 LEU C N 1
ATOM 1283 C CA . LEU C 1 16 ? 20.421 -65.606 -3.295 1.00 79.38 550 LEU C CA 1
ATOM 1284 C C . LEU C 1 16 ? 20.672 -67.094 -3.564 1.00 82.70 550 LEU C C 1
ATOM 1285 O O . LEU C 1 16 ? 21.066 -67.815 -2.577 1.00 72.29 550 LEU C O 1
ATOM 1290 N N . ALA C 1 17 ? 20.427 -67.556 -4.801 1.00 79.81 551 ALA C N 1
ATOM 1291 C CA . ALA C 1 17 ? 20.628 -68.970 -5.215 1.00 71.22 551 ALA C CA 1
ATOM 1292 C C . ALA C 1 17 ? 22.055 -69.446 -4.915 1.00 65.49 551 ALA C C 1
ATOM 1293 O O . ALA C 1 17 ? 22.238 -70.633 -4.835 1.00 63.42 551 ALA C O 1
ATOM 1295 N N . SER C 1 18 ? 23.007 -68.543 -4.702 1.00 74.26 552 SER C N 1
ATOM 1296 C CA . SER C 1 18 ? 24.437 -68.843 -4.414 1.00 78.10 552 SER C CA 1
ATOM 1297 C C . SER C 1 18 ? 24.641 -69.470 -3.022 1.00 75.79 552 SER C C 1
ATOM 1298 O O . SER C 1 18 ? 25.691 -70.105 -2.815 1.00 71.54 552 SER C O 1
ATOM 1301 N N . ALA C 1 19 ? 23.724 -69.240 -2.073 1.00 72.68 553 ALA C N 1
ATOM 1302 C CA . ALA C 1 19 ? 24.032 -69.353 -0.627 1.00 68.85 553 ALA C CA 1
ATOM 1303 C C . ALA C 1 19 ? 23.052 -70.302 0.062 1.00 68.91 553 ALA C C 1
ATOM 1304 O O . ALA C 1 19 ? 21.910 -70.457 -0.357 1.00 66.53 553 ALA C O 1
ATOM 1306 N N . PRO C 1 20 ? 23.464 -70.985 1.153 1.00 76.15 554 PRO C N 1
ATOM 1307 C CA . PRO C 1 20 ? 22.511 -71.753 1.957 1.00 77.87 554 PRO C CA 1
ATOM 1308 C C . PRO C 1 20 ? 21.484 -70.823 2.611 1.00 92.58 554 PRO C C 1
ATOM 1309 O O . PRO C 1 20 ? 21.759 -69.633 2.797 1.00 74.09 554 PRO C O 1
ATOM 1313 N N . PRO C 1 21 ? 20.291 -71.337 3.000 1.00 91.72 555 PRO C N 1
ATOM 1314 C CA . PRO C 1 21 ? 19.171 -70.503 3.455 1.00 86.01 555 PRO C CA 1
ATOM 1315 C C . PRO C 1 21 ? 19.466 -69.533 4.615 1.00 91.31 555 PRO C C 1
ATOM 1316 O O . PRO C 1 21 ? 18.906 -68.476 4.607 1.00 81.69 555 PRO C O 1
ATOM 1320 N N . GLN C 1 22 ? 20.291 -69.918 5.590 1.00 83.90 556 GLN C N 1
ATOM 1321 C CA . GLN C 1 22 ? 20.637 -69.047 6.752 1.00 82.78 556 GLN C CA 1
ATOM 1322 C C . GLN C 1 22 ? 21.506 -67.882 6.247 1.00 86.55 556 GLN C C 1
ATOM 1323 O O . GLN C 1 22 ? 21.328 -66.751 6.718 1.00 75.32 556 GLN C O 1
ATOM 1329 N N . GLU C 1 23 ? 22.398 -68.136 5.291 1.00 88.00 557 GLU C N 1
ATOM 1330 C CA . GLU C 1 23 ? 23.244 -67.093 4.651 1.00 86.37 557 GLU C CA 1
ATOM 1331 C C . GLU C 1 23 ? 22.376 -66.184 3.770 1.00 69.83 557 GLU C C 1
ATOM 1332 O O . GLU C 1 23 ? 22.681 -64.980 3.653 1.00 70.84 557 GLU C O 1
ATOM 1338 N N . GLN C 1 24 ? 21.340 -66.726 3.141 1.00 57.59 558 GLN C N 1
ATOM 1339 C CA . GLN C 1 24 ? 20.366 -65.927 2.352 1.00 61.06 558 GLN C CA 1
ATOM 1340 C C . GLN C 1 24 ? 19.679 -64.908 3.277 1.00 65.26 558 GLN C C 1
ATOM 1341 O O . GLN C 1 24 ? 19.518 -63.774 2.872 1.00 54.15 558 GLN C O 1
ATOM 1347 N N . LYS C 1 25 ? 19.271 -65.325 4.472 1.00 62.47 559 LYS C N 1
ATOM 1348 C CA . LYS C 1 25 ? 18.644 -64.465 5.508 1.00 64.55 559 LYS C CA 1
ATOM 1349 C C . LYS C 1 25 ? 19.642 -63.380 5.892 1.00 59.44 559 LYS C C 1
ATOM 1350 O O . LYS C 1 25 ? 19.238 -62.204 5.939 1.00 64.79 559 LYS C O 1
ATOM 1356 N N . GLN C 1 26 ? 20.909 -63.752 6.081 1.00 54.52 560 GLN C N 1
ATOM 1357 C CA . GLN C 1 26 ? 21.984 -62.801 6.427 1.00 56.43 560 GLN C CA 1
ATOM 1358 C C . GLN C 1 26 ? 22.146 -61.766 5.298 1.00 64.63 560 GLN C C 1
ATOM 1359 O O . GLN C 1 26 ? 22.326 -60.588 5.603 1.00 58.59 560 GLN C O 1
ATOM 1365 N N . MET C 1 27 ? 22.105 -62.174 4.033 1.00 56.51 561 MET C N 1
ATOM 1366 C CA . MET C 1 27 ? 22.295 -61.255 2.879 1.00 58.72 561 MET C CA 1
ATOM 1367 C C . MET C 1 27 ? 21.099 -60.292 2.792 1.00 52.24 561 MET C C 1
ATOM 1368 O O . MET C 1 27 ? 21.312 -59.122 2.526 1.00 53.46 561 MET C O 1
ATOM 1373 N N . LEU C 1 28 ? 19.886 -60.777 3.006 1.00 51.37 562 LEU C N 1
ATOM 1374 C CA . LEU C 1 28 ? 18.646 -59.955 2.989 1.00 53.31 562 LEU C CA 1
ATOM 1375 C C . LEU C 1 28 ? 18.715 -58.943 4.140 1.00 52.30 562 LEU C C 1
ATOM 1376 O O . LEU C 1 28 ? 18.461 -57.747 3.889 1.00 49.69 562 LEU C O 1
ATOM 1381 N N . GLY C 1 29 ? 19.125 -59.415 5.315 1.00 48.09 563 GLY C N 1
ATOM 1382 C CA . GLY C 1 29 ? 19.325 -58.608 6.520 1.00 49.14 563 GLY C CA 1
ATOM 1383 C C . GLY C 1 29 ? 20.256 -57.459 6.258 1.00 53.35 563 GLY C C 1
ATOM 1384 O O . GLY C 1 29 ? 19.937 -56.343 6.673 1.00 48.65 563 GLY C O 1
ATOM 1385 N N . GLU C 1 30 ? 21.408 -57.712 5.637 1.00 49.66 564 GLU C N 1
ATOM 1386 C CA . GLU C 1 30 ? 22.452 -56.674 5.406 1.00 51.90 564 GLU C CA 1
ATOM 1387 C C . GLU C 1 30 ? 21.919 -55.614 4.449 1.00 47.07 564 GLU C C 1
ATOM 1388 O O . GLU C 1 30 ? 22.398 -54.487 4.534 1.00 49.83 564 GLU C O 1
ATOM 1394 N N . ARG C 1 31 ? 20.993 -55.948 3.554 1.00 42.32 565 ARG C N 1
ATOM 1395 C CA . ARG C 1 31 ? 20.414 -54.930 2.655 1.00 48.87 565 ARG C CA 1
ATOM 1396 C C . ARG C 1 31 ? 19.252 -54.209 3.344 1.00 48.36 565 ARG C C 1
ATOM 1397 O O . ARG C 1 31 ? 19.084 -53.034 3.077 1.00 47.22 565 ARG C O 1
ATOM 1405 N N . LEU C 1 32 ? 18.438 -54.906 4.135 1.00 49.52 566 LEU C N 1
ATOM 1406 C CA . LEU C 1 32 ? 17.241 -54.294 4.769 1.00 47.99 566 LEU C CA 1
ATOM 1407 C C . LEU C 1 32 ? 17.671 -53.403 5.926 1.00 46.74 566 LEU C C 1
ATOM 1408 O O . LEU C 1 32 ? 17.092 -52.333 6.075 1.00 45.18 566 LEU C O 1
ATOM 1413 N N . PHE C 1 33 ? 18.630 -53.832 6.733 1.00 42.82 567 PHE C N 1
ATOM 1414 C CA . PHE C 1 33 ? 18.956 -53.138 7.992 1.00 46.98 567 PHE C CA 1
ATOM 1415 C C . PHE C 1 33 ? 19.231 -51.649 7.748 1.00 48.53 567 PHE C C 1
ATOM 1416 O O . PHE C 1 33 ? 18.672 -50.822 8.452 1.00 40.43 567 PHE C O 1
ATOM 1424 N N . PRO C 1 34 ? 20.110 -51.243 6.812 1.00 44.51 568 PRO C N 1
ATOM 1425 C CA . PRO C 1 34 ? 20.408 -49.822 6.638 1.00 44.46 568 PRO C CA 1
ATOM 1426 C C . PRO C 1 34 ? 19.175 -48.990 6.250 1.00 44.73 568 PRO C C 1
ATOM 1427 O O . PRO C 1 34 ? 19.101 -47.834 6.634 1.00 47.88 568 PRO C O 1
ATOM 1431 N N . LEU C 1 35 ? 18.283 -49.543 5.440 1.00 40.20 569 LEU C N 1
ATOM 1432 C CA . LEU C 1 35 ? 17.028 -48.870 5.022 1.00 43.93 569 LEU C CA 1
ATOM 1433 C C . LEU C 1 35 ? 16.113 -48.720 6.248 1.00 48.13 569 LEU C C 1
ATOM 1434 O O . LEU C 1 35 ? 15.505 -47.654 6.434 1.00 40.19 569 LEU C O 1
ATOM 1439 N N . ILE C 1 36 ? 15.993 -49.765 7.049 1.00 42.98 570 ILE C N 1
ATOM 1440 C CA . ILE C 1 36 ? 15.112 -49.733 8.253 1.00 43.74 570 ILE C CA 1
ATOM 1441 C C . ILE C 1 36 ? 15.721 -48.791 9.279 1.00 39.19 570 ILE C C 1
ATOM 1442 O O . ILE C 1 36 ? 14.968 -48.053 9.923 1.00 44.88 570 ILE C O 1
ATOM 1447 N N . GLN C 1 37 ? 17.036 -48.789 9.419 1.00 38.48 571 GLN C N 1
ATOM 1448 C CA . GLN C 1 37 ? 17.773 -47.875 10.314 1.00 37.28 571 GLN C CA 1
ATOM 1449 C C . GLN C 1 37 ? 17.571 -46.409 9.897 1.00 40.48 571 GLN C C 1
ATOM 1450 O O . GLN C 1 37 ? 17.432 -45.566 10.774 1.00 41.05 571 GLN C O 1
ATOM 1456 N N . ALA C 1 38 ? 17.516 -46.100 8.607 1.00 41.76 572 ALA C N 1
ATOM 1457 C CA . ALA C 1 38 ? 17.195 -44.739 8.123 1.00 43.96 572 ALA C CA 1
ATOM 1458 C C . ALA C 1 38 ? 15.791 -44.340 8.599 1.00 49.46 572 ALA C C 1
ATOM 1459 O O . ALA C 1 38 ? 15.593 -43.155 8.808 1.00 47.94 572 ALA C O 1
ATOM 1461 N N . MET C 1 39 ? 14.854 -45.289 8.725 1.00 50.10 573 MET C N 1
ATOM 1462 C CA . MET C 1 39 ? 13.449 -45.023 9.176 1.00 49.65 573 MET C CA 1
ATOM 1463 C C . MET C 1 39 ? 13.374 -44.955 10.707 1.00 51.33 573 MET C C 1
ATOM 1464 O O . MET C 1 39 ? 12.734 -44.060 11.241 1.00 47.21 573 MET C O 1
ATOM 1469 N N . HIS C 1 40 ? 13.939 -45.935 11.406 1.00 47.34 574 HIS C N 1
ATOM 1470 C CA . HIS C 1 40 ? 13.762 -46.142 12.864 1.00 46.31 574 HIS C CA 1
ATOM 1471 C C . HIS C 1 40 ? 15.080 -46.578 13.464 1.00 46.43 574 HIS C C 1
ATOM 1472 O O . HIS C 1 40 ? 15.278 -47.770 13.713 1.00 47.24 574 HIS C O 1
ATOM 1479 N N . PRO C 1 41 ? 16.012 -45.638 13.694 1.00 47.59 575 PRO C N 1
ATOM 1480 C CA . PRO C 1 41 ? 17.354 -45.993 14.122 1.00 49.00 575 PRO C CA 1
ATOM 1481 C C . PRO C 1 41 ? 17.410 -46.847 15.398 1.00 52.10 575 PRO C C 1
ATOM 1482 O O . PRO C 1 41 ? 18.212 -47.756 15.414 1.00 53.91 575 PRO C O 1
ATOM 1486 N N . THR C 1 42 ? 16.574 -46.593 16.406 1.00 50.72 576 THR C N 1
ATOM 1487 C CA . THR C 1 42 ? 16.668 -47.311 17.702 1.00 54.36 576 THR C CA 1
ATOM 1488 C C . THR C 1 42 ? 16.098 -48.723 17.549 1.00 51.18 576 THR C C 1
ATOM 1489 O O . THR C 1 42 ? 16.669 -49.663 18.140 1.00 59.90 576 THR C O 1
ATOM 1493 N N . LEU C 1 43 ? 15.048 -48.890 16.751 1.00 43.84 577 LEU C N 1
ATOM 1494 C CA . LEU C 1 43 ? 14.327 -50.190 16.646 1.00 52.10 577 LEU C CA 1
ATOM 1495 C C . LEU C 1 43 ? 14.803 -51.033 15.451 1.00 47.68 577 LEU C C 1
ATOM 1496 O O . LEU C 1 43 ? 14.232 -52.127 15.254 1.00 45.85 577 LEU C O 1
ATOM 1501 N N . ALA C 1 44 ? 15.778 -50.557 14.668 1.00 45.28 578 ALA C N 1
ATOM 1502 C CA . ALA C 1 44 ? 16.156 -51.162 13.362 1.00 47.68 578 ALA C CA 1
ATOM 1503 C C . ALA C 1 44 ? 16.544 -52.641 13.536 1.00 42.74 578 ALA C C 1
ATOM 1504 O O . ALA C 1 44 ? 16.098 -53.454 12.739 1.00 43.43 578 ALA C O 1
ATOM 1506 N N . GLY C 1 45 ? 17.344 -52.960 14.547 1.00 46.78 579 GLY C N 1
ATOM 1507 C CA . GLY C 1 45 ? 17.766 -54.338 14.856 1.00 48.13 579 GLY C CA 1
ATOM 1508 C C . GLY C 1 45 ? 16.577 -55.241 15.096 1.00 55.34 579 GLY C C 1
ATOM 1509 O O . GLY C 1 45 ? 16.506 -56.367 14.487 1.00 46.46 579 GLY C O 1
ATOM 1510 N N . LYS C 1 46 ? 15.643 -54.768 15.927 1.00 49.45 580 LYS C N 1
ATOM 1511 C CA . LYS C 1 46 ? 14.437 -55.539 16.295 1.00 47.65 580 LYS C CA 1
ATOM 1512 C C . LYS C 1 46 ? 13.549 -55.706 15.072 1.00 44.90 580 LYS C C 1
ATOM 1513 O O . LYS C 1 46 ? 13.078 -56.821 14.792 1.00 45.12 580 LYS C O 1
ATOM 1519 N N . ILE C 1 47 ? 13.309 -54.623 14.358 1.00 41.06 581 ILE C N 1
ATOM 1520 C CA . ILE C 1 47 ? 12.354 -54.647 13.219 1.00 38.95 581 ILE C CA 1
ATOM 1521 C C . ILE C 1 47 ? 12.961 -55.524 12.107 1.00 39.25 581 ILE C C 1
ATOM 1522 O O . ILE C 1 47 ? 12.218 -56.274 11.471 1.00 38.67 581 ILE C O 1
ATOM 1527 N N . THR C 1 48 ? 14.264 -55.402 11.859 1.00 43.64 582 THR C N 1
ATOM 1528 C CA . THR C 1 48 ? 14.910 -56.225 10.797 1.00 46.64 582 THR C CA 1
ATOM 1529 C C . THR C 1 48 ? 14.754 -57.711 11.175 1.00 43.53 582 THR C C 1
ATOM 1530 O O . THR C 1 48 ? 14.328 -58.511 10.319 1.00 46.06 582 THR C O 1
ATOM 1534 N N . GLY C 1 49 ? 15.013 -58.047 12.431 1.00 44.84 583 GLY C N 1
ATOM 1535 C CA . GLY C 1 49 ? 14.823 -59.415 12.958 1.00 45.26 583 GLY C CA 1
ATOM 1536 C C . GLY C 1 49 ? 13.421 -59.923 12.725 1.00 45.80 583 GLY C C 1
ATOM 1537 O O . GLY C 1 49 ? 13.252 -61.100 12.308 1.00 50.27 583 GLY C O 1
ATOM 1538 N N . MET C 1 50 ? 12.410 -59.077 12.957 1.00 45.69 584 MET C N 1
ATOM 1539 C CA . MET C 1 50 ? 10.991 -59.456 12.785 1.00 44.57 584 MET C CA 1
ATOM 1540 C C . MET C 1 50 ? 10.735 -59.743 11.311 1.00 48.98 584 MET C C 1
ATOM 1541 O O . MET C 1 50 ? 10.126 -60.788 11.003 1.00 50.06 584 MET C O 1
ATOM 1546 N N . LEU C 1 51 ? 11.203 -58.861 10.422 1.00 49.84 585 LEU C N 1
ATOM 1547 C CA . LEU C 1 51 ? 10.987 -59.032 8.961 1.00 46.70 585 LEU C CA 1
ATOM 1548 C C . LEU C 1 51 ? 11.675 -60.323 8.463 1.00 42.77 585 LEU C C 1
ATOM 1549 O O . LEU C 1 51 ? 11.103 -60.978 7.575 1.00 50.72 585 LEU C O 1
ATOM 1554 N N . LEU C 1 52 ? 12.830 -60.683 9.011 1.00 52.54 586 LEU C N 1
ATOM 1555 C CA . LEU C 1 52 ? 13.638 -61.799 8.459 1.00 54.76 586 LEU C CA 1
ATOM 1556 C C . LEU C 1 52 ? 12.903 -63.125 8.655 1.00 65.34 586 LEU C C 1
ATOM 1557 O O . LEU C 1 52 ? 13.252 -64.080 7.942 1.00 58.28 586 LEU C O 1
ATOM 1562 N N . GLU C 1 53 ? 11.901 -63.179 9.538 1.00 65.70 587 GLU C N 1
ATOM 1563 C CA . GLU C 1 53 ? 11.120 -64.421 9.770 1.00 61.73 587 GLU C CA 1
ATOM 1564 C C . GLU C 1 53 ? 10.198 -64.701 8.587 1.00 54.90 587 GLU C C 1
ATOM 1565 O O . GLU C 1 53 ? 9.730 -65.824 8.500 1.00 70.96 587 GLU C O 1
ATOM 1571 N N . ILE C 1 54 ? 9.888 -63.734 7.737 1.00 50.94 588 ILE C N 1
ATOM 1572 C CA . ILE C 1 54 ? 8.902 -63.963 6.637 1.00 56.01 588 ILE C CA 1
ATOM 1573 C C . ILE C 1 54 ? 9.614 -64.614 5.432 1.00 53.85 588 ILE C C 1
ATOM 1574 O O . ILE C 1 54 ? 10.862 -64.770 5.474 1.00 54.56 588 ILE C O 1
ATOM 1579 N N . ASP C 1 55 ? 8.851 -64.967 4.398 1.00 56.95 589 ASP C N 1
ATOM 1580 C CA . ASP C 1 55 ? 9.356 -65.673 3.188 1.00 61.57 589 ASP C CA 1
ATOM 1581 C C . ASP C 1 55 ? 10.357 -64.784 2.447 1.00 60.57 589 ASP C C 1
ATOM 1582 O O . ASP C 1 55 ? 10.092 -63.588 2.264 1.00 65.40 589 ASP C O 1
ATOM 1587 N N . ASN C 1 56 ? 11.445 -65.382 1.963 1.00 67.20 590 ASN C N 1
ATOM 1588 C CA . ASN C 1 56 ? 12.509 -64.702 1.178 1.00 54.76 590 ASN C CA 1
ATOM 1589 C C . ASN C 1 56 ? 11.899 -63.977 -0.025 1.00 58.02 590 ASN C C 1
ATOM 1590 O O . ASN C 1 56 ? 12.329 -62.852 -0.307 1.00 57.53 590 ASN C O 1
ATOM 1595 N N . SER C 1 57 ? 10.877 -64.527 -0.672 1.00 58.06 591 SER C N 1
ATOM 1596 C CA . SER C 1 57 ? 10.258 -63.859 -1.838 1.00 63.42 591 SER C CA 1
ATOM 1597 C C . SER C 1 57 ? 9.691 -62.500 -1.409 1.00 63.56 591 SER C C 1
ATOM 1598 O O . SER C 1 57 ? 9.783 -61.529 -2.182 1.00 58.17 591 SER C O 1
ATOM 1601 N N . GLU C 1 58 ? 9.054 -62.446 -0.240 1.00 64.48 592 GLU C N 1
ATOM 1602 C CA . GLU C 1 58 ? 8.419 -61.207 0.280 1.00 63.56 592 GLU C CA 1
ATOM 1603 C C . GLU C 1 58 ? 9.528 -60.195 0.576 1.00 50.55 592 GLU C C 1
ATOM 1604 O O . GLU C 1 58 ? 9.363 -59.022 0.216 1.00 60.39 592 GLU C O 1
ATOM 1610 N N . LEU C 1 59 ? 10.625 -60.654 1.179 1.00 49.59 593 LEU C N 1
ATOM 1611 C CA . LEU C 1 59 ? 11.778 -59.791 1.554 1.00 53.07 593 LEU C CA 1
ATOM 1612 C C . LEU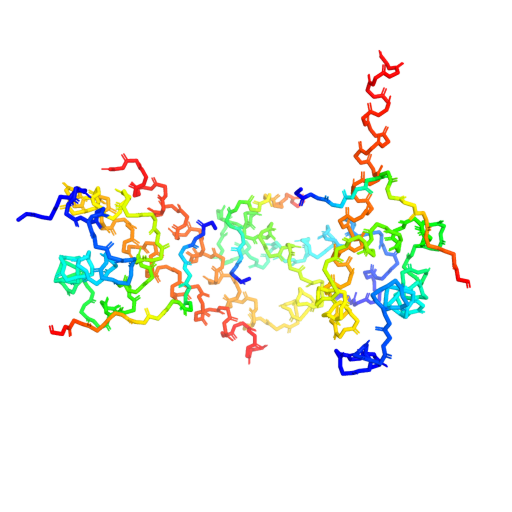 C 1 59 ? 12.423 -59.213 0.280 1.00 59.63 593 LEU C C 1
ATOM 1613 O O . LEU C 1 59 ? 12.689 -58.000 0.258 1.00 48.36 593 LEU C O 1
ATOM 1618 N N . LEU C 1 60 ? 12.586 -60.008 -0.788 1.00 53.81 594 LEU C N 1
ATOM 1619 C CA . LEU C 1 60 ? 13.141 -59.496 -2.075 1.00 53.16 594 LEU C CA 1
ATOM 1620 C C . LEU C 1 60 ? 12.197 -58.458 -2.663 1.00 53.79 594 LEU C C 1
ATOM 1621 O O . LEU C 1 60 ? 12.677 -57.442 -3.166 1.00 52.57 594 LEU C O 1
ATOM 1626 N N . HIS C 1 61 ? 10.898 -58.699 -2.621 1.00 52.05 595 HIS C N 1
ATOM 1627 C CA . HIS C 1 61 ? 9.903 -57.709 -3.084 1.00 61.43 595 HIS C CA 1
ATOM 1628 C C . HIS C 1 61 ? 10.091 -56.376 -2.330 1.00 61.94 595 HIS C C 1
ATOM 1629 O O . HIS C 1 61 ? 10.067 -55.295 -2.965 1.00 66.30 595 HIS C O 1
ATOM 1636 N N . MET C 1 62 ? 10.290 -56.431 -1.017 1.00 62.12 596 MET C N 1
ATOM 1637 C CA . MET C 1 62 ? 10.427 -55.197 -0.198 1.00 60.01 596 MET C CA 1
ATOM 1638 C C . MET C 1 62 ? 11.722 -54.436 -0.540 1.00 59.14 596 MET C C 1
ATOM 1639 O O . MET C 1 62 ? 11.721 -53.205 -0.469 1.00 62.69 596 MET C O 1
ATOM 1644 N N . LEU C 1 63 ? 12.777 -55.126 -0.954 1.00 59.84 597 LEU C N 1
ATOM 1645 C CA . LEU C 1 63 ? 14.018 -54.450 -1.428 1.00 59.56 597 LEU C CA 1
ATOM 1646 C C . LEU C 1 63 ? 13.799 -53.797 -2.787 1.00 57.89 597 LEU C C 1
ATOM 1647 O O . LEU C 1 63 ? 14.551 -52.891 -3.094 1.00 65.52 597 LEU C O 1
ATOM 1652 N N . GLU C 1 64 ? 12.825 -54.243 -3.573 1.00 64.41 598 GLU C N 1
ATOM 1653 C CA . GLU C 1 64 ? 12.530 -53.626 -4.896 1.00 65.23 598 GLU C CA 1
ATOM 1654 C C . GLU C 1 64 ? 11.383 -52.624 -4.765 1.00 62.84 598 GLU C C 1
ATOM 1655 O O . GLU C 1 64 ? 11.236 -51.796 -5.653 1.00 55.59 598 GLU C O 1
ATOM 1661 N N . SER C 1 65 ? 10.574 -52.677 -3.710 1.00 54.02 599 SER C N 1
ATOM 1662 C CA . SER C 1 65 ? 9.406 -51.764 -3.574 1.00 58.94 599 SER C CA 1
ATOM 1663 C C . SER C 1 65 ? 9.503 -50.991 -2.267 1.00 58.98 599 SER C C 1
ATOM 1664 O O . SER C 1 65 ? 9.107 -51.511 -1.228 1.00 53.51 599 SER C O 1
ATOM 1667 N N . PRO C 1 66 ? 10.078 -49.773 -2.267 1.00 57.91 600 PRO C N 1
ATOM 1668 C CA . PRO C 1 66 ? 10.157 -48.952 -1.054 1.00 59.30 600 PRO C CA 1
ATOM 1669 C C . PRO C 1 66 ? 8.829 -48.756 -0.302 1.00 56.84 600 PRO C C 1
ATOM 1670 O O . PRO C 1 66 ? 8.839 -48.726 0.894 1.00 49.11 600 PRO C O 1
ATOM 1674 N N . GLU C 1 67 ? 7.732 -48.572 -1.031 1.00 51.55 601 GLU C N 1
ATOM 1675 C CA . GLU C 1 67 ? 6.356 -48.465 -0.491 1.00 61.18 601 GLU C CA 1
ATOM 1676 C C . GLU C 1 67 ? 5.991 -49.745 0.288 1.00 56.73 601 GLU C C 1
ATOM 1677 O O . GLU C 1 67 ? 5.415 -49.640 1.352 1.00 58.62 601 GLU C O 1
ATOM 1683 N N . SER C 1 68 ? 6.330 -50.925 -0.211 1.00 51.61 602 SER C N 1
ATOM 1684 C CA . SER C 1 68 ? 6.071 -52.202 0.491 1.00 58.09 602 SER C CA 1
ATOM 1685 C C . SER C 1 68 ? 6.910 -52.256 1.759 1.00 60.50 602 SER C C 1
ATOM 1686 O O . SER C 1 68 ? 6.374 -52.691 2.792 1.00 54.98 602 SER C O 1
ATOM 1689 N N . LEU C 1 69 ? 8.195 -51.907 1.690 1.00 51.78 603 LEU C N 1
ATOM 1690 C CA . LEU C 1 69 ? 9.060 -51.955 2.896 1.00 44.78 603 LEU C CA 1
ATOM 1691 C C . LEU C 1 69 ? 8.499 -51.016 3.973 1.00 44.29 603 LEU C C 1
ATOM 1692 O O . LEU C 1 69 ? 8.464 -51.402 5.147 1.00 44.70 603 LEU C O 1
ATOM 1697 N N A ARG C 1 70 ? 8.137 -49.795 3.598 0.48 46.30 604 ARG C N 1
ATOM 1698 N N B ARG C 1 70 ? 8.146 -49.791 3.590 0.52 46.99 604 ARG C N 1
ATOM 1699 C CA A ARG C 1 70 ? 7.641 -48.774 4.552 0.48 47.84 604 ARG C CA 1
ATOM 1700 C CA B ARG C 1 70 ? 7.589 -48.773 4.513 0.52 49.33 604 ARG C CA 1
ATOM 1701 C C A ARG C 1 70 ? 6.392 -49.330 5.259 0.48 48.49 604 ARG C C 1
ATOM 1702 C C B ARG C 1 70 ? 6.428 -49.406 5.274 0.52 49.87 604 ARG C C 1
ATOM 1703 O O A ARG C 1 70 ? 6.309 -49.169 6.475 0.48 45.22 604 ARG C O 1
ATOM 1704 O O B ARG C 1 70 ? 6.451 -49.386 6.516 0.52 49.25 604 ARG C O 1
ATOM 1719 N N . SER C 1 71 ? 5.460 -49.950 4.533 1.00 47.19 605 SER C N 1
ATOM 1720 C CA . SER C 1 71 ? 4.230 -50.550 5.123 1.00 47.47 605 SER C CA 1
ATOM 1721 C C . SER C 1 71 ? 4.590 -51.728 6.030 1.00 45.83 605 SER C C 1
ATOM 1722 O O . SER C 1 71 ? 3.952 -51.879 7.086 1.00 50.08 605 SER C O 1
ATOM 1725 N N . LYS C 1 72 ? 5.580 -52.531 5.661 1.00 45.98 606 LYS C N 1
ATOM 1726 C CA . LYS C 1 72 ? 5.967 -53.708 6.461 1.00 45.14 606 LYS C CA 1
ATOM 1727 C C . LYS C 1 72 ? 6.632 -53.245 7.759 1.00 45.06 606 LYS C C 1
ATOM 1728 O O . LYS C 1 72 ? 6.467 -53.913 8.804 1.00 44.22 606 LYS C O 1
ATOM 1734 N N . VAL C 1 73 ? 7.378 -52.150 7.693 1.00 46.46 607 VAL C N 1
ATOM 1735 C CA . VAL C 1 73 ? 8.023 -51.544 8.885 1.00 44.18 607 VAL C CA 1
ATOM 1736 C C . VAL C 1 73 ? 6.910 -50.961 9.786 1.00 40.14 607 VAL C C 1
ATOM 1737 O O . VAL C 1 73 ? 6.996 -51.154 10.984 1.00 43.43 607 VAL C O 1
ATOM 1741 N N . ASP C 1 74 ? 5.876 -50.352 9.215 1.00 40.59 608 ASP C N 1
ATOM 1742 C CA . ASP C 1 74 ? 4.681 -49.870 9.966 1.00 45.19 608 ASP C CA 1
ATOM 1743 C C . ASP C 1 74 ? 4.006 -51.049 10.680 1.00 46.18 608 ASP C C 1
ATOM 1744 O O . ASP C 1 74 ? 3.604 -50.873 11.834 1.00 43.14 608 ASP C O 1
ATOM 1749 N N . GLU C 1 75 ? 3.925 -52.210 10.046 1.00 42.31 609 GLU C N 1
ATOM 1750 C CA . GLU C 1 75 ? 3.391 -53.444 10.680 1.00 42.77 609 GLU C CA 1
ATOM 1751 C C . GLU C 1 75 ? 4.238 -53.790 11.891 1.00 44.62 609 GLU C C 1
ATOM 1752 O O . GLU C 1 75 ? 3.635 -54.014 12.995 1.00 45.11 609 GLU C O 1
ATOM 1758 N N . ALA C 1 76 ? 5.565 -53.822 11.737 1.00 39.87 610 ALA C N 1
ATOM 1759 C CA . ALA C 1 76 ? 6.491 -54.153 12.830 1.00 41.36 610 ALA C CA 1
ATOM 1760 C C . ALA C 1 76 ? 6.308 -53.175 13.998 1.00 42.43 610 ALA C C 1
ATOM 1761 O O . ALA C 1 76 ? 6.252 -53.640 15.152 1.00 41.12 610 ALA C O 1
ATOM 1763 N N . VAL C 1 77 ? 6.243 -51.878 13.710 1.00 40.60 611 VAL C N 1
ATOM 1764 C CA . VAL C 1 77 ? 6.134 -50.820 14.746 1.00 42.09 611 VAL C CA 1
ATOM 1765 C C . VAL C 1 77 ? 4.799 -50.997 15.487 1.00 40.18 611 VAL C C 1
ATOM 1766 O O . VAL C 1 77 ? 4.822 -51.001 16.698 1.00 43.97 611 VAL C O 1
ATOM 1770 N N . ALA C 1 78 ? 3.696 -51.194 14.788 1.00 38.78 612 ALA C N 1
ATOM 1771 C CA . ALA C 1 78 ? 2.372 -51.415 15.416 1.00 43.51 612 ALA C CA 1
ATOM 1772 C C . ALA C 1 78 ? 2.394 -52.696 16.262 1.00 48.33 612 ALA C C 1
ATOM 1773 O O . ALA C 1 78 ? 1.860 -52.668 17.378 1.00 40.07 612 ALA C O 1
ATOM 1775 N N . VAL C 1 79 ? 3.062 -53.754 15.809 1.00 41.69 613 VAL C N 1
ATOM 1776 C CA . VAL C 1 79 ? 3.188 -55.022 16.573 1.00 45.00 613 VAL C CA 1
ATOM 1777 C C . VAL C 1 79 ? 3.971 -54.747 17.861 1.00 44.91 613 VAL C C 1
ATOM 1778 O O . VAL C 1 79 ? 3.541 -55.249 18.909 1.00 42.99 613 VAL C O 1
ATOM 1782 N N . LEU C 1 80 ? 5.026 -53.939 17.831 1.00 40.99 614 LEU C N 1
ATOM 1783 C CA . LEU C 1 80 ? 5.787 -53.626 19.068 1.00 43.72 614 LEU C CA 1
ATOM 1784 C C . LEU C 1 80 ? 4.927 -52.761 20.011 1.00 48.96 614 LEU C C 1
ATOM 1785 O O . LEU C 1 80 ? 4.979 -52.979 21.230 1.00 46.99 614 LEU C O 1
ATOM 1790 N N . GLN C 1 81 ? 4.186 -51.787 19.492 1.00 48.31 615 GLN C N 1
ATOM 1791 C CA . GLN C 1 81 ? 3.246 -50.954 20.291 1.00 50.51 615 GLN C CA 1
ATOM 1792 C C . GLN C 1 81 ? 2.193 -51.865 20.932 1.00 49.71 615 GLN C C 1
ATOM 1793 O O . GLN C 1 81 ? 1.900 -51.667 22.112 1.00 50.61 615 GLN C O 1
ATOM 1799 N N . ALA C 1 82 ? 1.651 -52.828 20.182 1.00 48.12 616 ALA C N 1
ATOM 1800 C CA . ALA C 1 82 ? 0.667 -53.820 20.669 1.00 47.19 616 ALA C CA 1
ATOM 1801 C C . ALA C 1 82 ? 1.270 -54.581 21.837 1.00 54.05 616 ALA C C 1
ATOM 1802 O O . ALA C 1 82 ? 0.558 -54.778 22.853 1.00 48.97 616 ALA C O 1
ATOM 1804 N N . HIS C 1 83 ? 2.518 -55.024 21.703 1.00 51.24 617 HIS C N 1
ATOM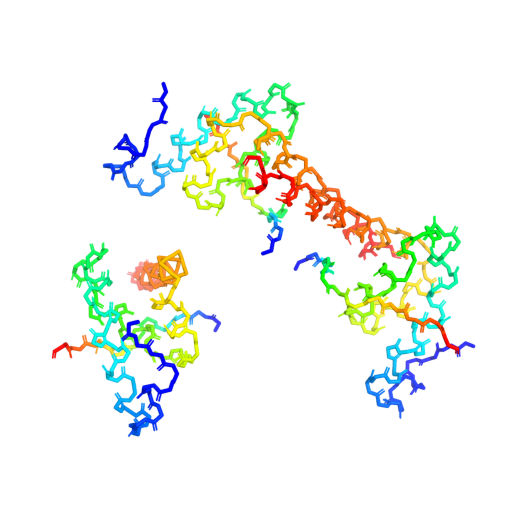 1805 C CA . HIS C 1 83 ? 3.184 -55.837 22.753 1.00 47.32 617 HIS C CA 1
ATOM 1806 C C . HIS C 1 83 ? 3.346 -55.006 24.036 1.00 52.40 617 HIS C C 1
ATOM 1807 O O . HIS C 1 83 ? 3.074 -55.545 25.139 1.00 48.16 617 HIS C O 1
ATOM 1814 N N . GLN C 1 84 ? 3.772 -53.745 23.899 1.00 48.17 618 GLN C N 1
ATOM 1815 C CA . GLN C 1 84 ? 3.946 -52.818 25.038 1.00 49.32 618 GLN C CA 1
ATOM 1816 C C . GLN C 1 84 ? 2.579 -52.612 25.728 1.00 54.61 618 GLN C C 1
ATOM 1817 O O . GLN C 1 84 ? 2.523 -52.654 26.967 1.00 48.16 618 GLN C O 1
ATOM 1823 N N . ALA C 1 85 ? 1.507 -52.431 24.961 1.00 49.05 619 ALA C N 1
ATOM 1824 C CA . ALA C 1 85 ? 0.141 -52.247 25.517 1.00 52.45 619 ALA C CA 1
ATOM 1825 C C . ALA C 1 85 ? -0.309 -53.532 26.228 1.00 53.63 619 ALA C C 1
ATOM 1826 O O . ALA C 1 85 ? -0.923 -53.416 27.310 1.00 51.17 619 ALA C O 1
ATOM 1828 N N . LYS C 1 86 ? -0.078 -54.702 25.623 1.00 44.72 620 LYS C N 1
ATOM 1829 C CA . LYS C 1 86 ? -0.387 -56.023 26.234 1.00 47.06 620 LYS C CA 1
ATOM 1830 C C . LYS C 1 86 ? 0.247 -56.116 27.630 1.00 54.48 620 LYS C C 1
ATOM 1831 O O . LYS C 1 86 ? -0.471 -56.534 28.625 1.00 54.92 620 LYS C O 1
ATOM 1837 N N . GLU C 1 87 ? 1.532 -55.769 27.725 1.00 59.73 621 GLU C N 1
ATOM 1838 C CA . GLU C 1 87 ? 2.295 -55.881 28.991 1.00 60.28 621 GLU C CA 1
ATOM 1839 C C . GLU C 1 87 ? 1.734 -54.862 29.993 1.00 62.35 621 GLU C C 1
ATOM 1840 O O . GLU C 1 87 ? 1.541 -55.254 31.149 1.00 62.34 621 GLU C O 1
ATOM 1846 N N . ALA C 1 88 ? 1.410 -53.640 29.557 1.00 52.89 622 ALA C N 1
ATOM 1847 C CA . ALA C 1 88 ? 0.852 -52.585 30.433 1.00 54.87 622 ALA C CA 1
ATOM 1848 C C . ALA C 1 88 ? -0.516 -53.029 30.973 1.00 56.08 622 ALA C C 1
ATOM 1849 O O . ALA C 1 88 ? -0.750 -52.821 32.175 1.00 59.06 622 ALA C O 1
ATOM 1851 N N . ALA C 1 89 ? -1.355 -53.680 30.161 1.00 49.71 623 ALA C N 1
ATOM 1852 C CA . ALA C 1 89 ? -2.680 -54.184 30.575 1.00 55.26 623 ALA C CA 1
ATOM 1853 C C . ALA C 1 89 ? -2.518 -55.241 31.677 1.00 70.08 623 ALA C C 1
ATOM 1854 O O . ALA C 1 89 ? -3.305 -55.194 32.662 1.00 59.53 623 ALA C O 1
ATOM 1856 N N . ALA C 1 90 ? -1.534 -56.138 31.531 1.00 69.21 624 ALA C N 1
ATOM 1857 C CA . ALA C 1 90 ? -1.263 -57.253 32.469 1.00 68.77 624 ALA C CA 1
ATOM 1858 C C . ALA C 1 90 ? -0.736 -56.701 33.795 1.00 62.69 624 ALA C C 1
ATOM 1859 O O . ALA C 1 90 ? -1.025 -57.319 34.816 1.00 77.03 624 ALA C O 1
ATOM 1861 N N . ALA C 1 91 ? 0.019 -55.607 33.776 1.00 60.82 625 ALA C N 1
ATOM 1862 C CA . ALA C 1 91 ? 0.676 -55.016 34.966 1.00 72.49 625 ALA C CA 1
ATOM 1863 C C . ALA C 1 91 ? -0.278 -54.068 35.712 1.00 81.66 625 ALA C C 1
ATOM 1864 O O . ALA C 1 91 ? 0.089 -53.628 36.801 1.00 82.13 625 ALA C O 1
ATOM 1866 N N . ALA C 1 92 ? -1.435 -53.728 35.138 1.00 86.24 626 ALA C N 1
ATOM 1867 C CA . ALA C 1 92 ? -2.407 -52.777 35.731 1.00 84.03 626 ALA C CA 1
ATOM 1868 C C . ALA C 1 92 ? -3.600 -53.555 36.304 1.00 92.23 626 ALA C C 1
ATOM 1869 O O . ALA C 1 92 ? -4.425 -52.976 37.021 1.00 92.05 626 ALA C O 1
ATOM 1872 N N . PRO D 2 2 ? -0.330 -64.662 11.918 1.00 74.47 2 PRO F N 1
ATOM 1873 C CA . PRO D 2 2 ? -1.083 -63.696 11.102 1.00 81.23 2 PRO F CA 1
ATOM 1874 C C . PRO D 2 2 ? -0.258 -62.407 10.929 1.00 72.45 2 PRO F C 1
ATOM 1875 O O . PRO D 2 2 ? -0.215 -61.886 9.843 1.00 81.91 2 PRO F O 1
ATOM 1879 N N . LEU D 2 3 ? 0.386 -61.941 11.996 1.00 56.05 3 LEU F N 1
ATOM 1880 C CA . LEU D 2 3 ? 1.210 -60.707 12.015 1.00 55.09 3 LEU F CA 1
ATOM 1881 C C . LEU D 2 3 ? 2.646 -61.068 12.373 1.00 52.26 3 LEU F C 1
ATOM 1882 O O . LEU D 2 3 ? 2.885 -62.171 12.855 1.00 48.65 3 LEU F O 1
ATOM 1887 N N . LEU D 2 4 ? 3.562 -60.122 12.189 1.00 51.10 4 LEU F N 1
ATOM 1888 C CA . LEU D 2 4 ? 4.974 -60.238 12.608 1.00 48.57 4 LEU F CA 1
ATOM 1889 C C . LEU D 2 4 ? 5.035 -60.570 14.098 1.00 55.94 4 LEU F C 1
ATOM 1890 O O . LEU D 2 4 ? 4.086 -60.236 14.836 1.00 53.55 4 LEU F O 1
ATOM 1895 N N . ASN D 2 5 ? 6.153 -61.154 14.512 1.00 55.74 5 ASN F N 1
ATOM 1896 C CA . ASN D 2 5 ? 6.326 -61.750 15.855 1.00 56.25 5 ASN F CA 1
ATOM 1897 C C . ASN D 2 5 ? 7.120 -60.787 16.718 1.00 50.28 5 ASN F C 1
ATOM 1898 O O . ASN D 2 5 ? 8.295 -60.571 16.481 1.00 44.62 5 ASN F O 1
ATOM 1903 N N . PRO D 2 6 ? 6.542 -60.223 17.807 1.00 53.62 6 PRO F N 1
ATOM 1904 C CA . PRO D 2 6 ? 7.273 -59.271 18.651 1.00 53.21 6 PRO F CA 1
ATOM 1905 C C . PRO D 2 6 ? 8.415 -59.911 19.455 1.00 53.06 6 PRO F C 1
ATOM 1906 O O . PRO D 2 6 ? 9.249 -59.183 20.005 1.00 49.54 6 PRO F O 1
ATOM 1910 N N . SER D 2 7 ? 8.468 -61.245 19.487 1.00 55.29 7 SER F N 1
ATOM 1911 C CA . SER D 2 7 ? 9.509 -62.014 20.218 1.00 60.94 7 SER F CA 1
ATOM 1912 C C . SER D 2 7 ? 10.663 -62.446 19.298 1.00 60.88 7 SER F C 1
ATOM 1913 O O . SER D 2 7 ? 11.592 -63.075 19.823 1.00 60.23 7 SER F O 1
ATOM 1916 N N . ALA D 2 8 ? 10.656 -62.066 18.018 1.00 59.91 8 ALA F N 1
ATOM 1917 C CA . ALA D 2 8 ? 11.765 -62.349 17.071 1.00 59.32 8 ALA F CA 1
ATOM 1918 C C . ALA D 2 8 ? 13.089 -61.793 17.619 1.00 59.93 8 ALA F C 1
ATOM 1919 O O . ALA D 2 8 ? 13.130 -60.723 18.234 1.00 55.25 8 ALA F O 1
ATOM 1921 N N . LEU D 2 9 ? 14.155 -62.544 17.382 1.00 62.46 9 LEU F N 1
ATOM 1922 C CA . LEU D 2 9 ? 15.563 -62.175 17.658 1.00 67.73 9 LEU F CA 1
ATOM 1923 C C . LEU D 2 9 ? 15.941 -60.956 16.807 1.00 55.23 9 LEU F C 1
ATOM 1924 O O . LEU D 2 9 ? 15.611 -60.930 15.623 1.00 56.22 9 LEU F O 1
ATOM 1929 N N . GLU D 2 10 ? 16.647 -60.010 17.405 1.00 53.04 10 GLU F N 1
ATOM 1930 C CA . GLU D 2 10 ? 17.211 -58.809 16.738 1.00 55.86 10 GLU F CA 1
ATOM 1931 C C . GLU D 2 10 ? 18.196 -59.276 15.6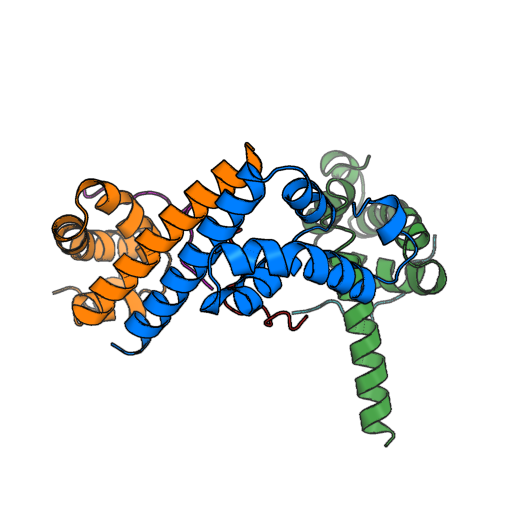61 1.00 61.10 10 GLU F C 1
ATOM 1932 O O . GLU D 2 10 ? 18.850 -60.284 15.880 1.00 64.04 10 GLU F O 1
ATOM 1938 N N . PHE D 2 11 ? 18.288 -58.575 14.539 1.00 54.51 11 PHE F N 1
ATOM 1939 C CA . PHE D 2 11 ? 19.386 -58.737 13.557 1.00 58.97 11 PHE F CA 1
ATOM 1940 C C . PHE D 2 11 ? 20.532 -57.794 13.935 1.00 65.63 11 PHE F C 1
ATOM 1941 O O . PHE D 2 11 ? 20.274 -56.611 14.163 1.00 70.62 11 PHE F O 1
ATOM 1949 N N . ASN D 2 12 ? 21.761 -58.306 13.996 1.00 79.36 12 ASN F N 1
ATOM 1950 C CA . ASN D 2 12 ? 22.989 -57.498 14.231 1.00 91.69 12 ASN F CA 1
ATOM 1951 C C . ASN D 2 12 ? 23.811 -57.463 12.950 1.00 86.66 12 ASN F C 1
ATOM 1952 O O . ASN D 2 12 ? 24.187 -58.513 12.437 1.00 79.65 12 ASN F O 1
ATOM 1957 N N . PRO D 2 13 ? 24.195 -56.277 12.435 1.00 92.82 13 PRO F N 1
ATOM 1958 C CA . PRO D 2 13 ? 25.100 -56.206 11.285 1.00 90.79 13 PRO F CA 1
ATOM 1959 C C . PRO D 2 13 ? 26.566 -56.456 11.687 1.00 88.85 13 PRO F C 1
ATOM 1960 O O . PRO D 2 13 ? 27.296 -57.170 10.991 1.00 86.05 13 PRO F O 1
ATOM 1964 N N . PRO E 2 2 ? -5.195 -53.669 -4.087 1.00 73.15 2 PRO D N 1
ATOM 1965 C CA . PRO E 2 2 ? -6.162 -53.617 -5.206 1.00 69.59 2 PRO D CA 1
ATOM 1966 C C . PRO E 2 2 ? -7.052 -52.352 -5.157 1.00 52.98 2 PRO D C 1
ATOM 1967 O O . PRO E 2 2 ? -6.525 -51.282 -5.270 1.00 58.62 2 PRO D O 1
ATOM 1971 N N . LEU E 2 3 ? -8.351 -52.489 -4.922 1.00 51.88 3 LEU D N 1
ATOM 1972 C CA . LEU E 2 3 ? -9.315 -51.353 -4.854 1.00 45.22 3 LEU D CA 1
ATOM 1973 C C . LEU E 2 3 ? -9.310 -50.748 -3.452 1.00 45.08 3 LEU D C 1
ATOM 1974 O O . LEU E 2 3 ? -8.776 -51.377 -2.525 1.00 44.26 3 LEU D O 1
ATOM 1979 N N . LEU E 2 4 ? -9.880 -49.556 -3.305 1.00 43.16 4 LEU D N 1
ATOM 1980 C CA . LEU E 2 4 ? -10.031 -48.892 -1.994 1.00 42.20 4 LEU D CA 1
ATOM 1981 C C . LEU E 2 4 ? -10.802 -49.809 -1.042 1.00 43.60 4 LEU D C 1
ATOM 1982 O O . LEU E 2 4 ? -11.537 -50.701 -1.501 1.00 41.65 4 LEU D O 1
ATOM 1987 N N . ASN E 2 5 ? -10.687 -49.520 0.238 1.00 42.46 5 ASN D N 1
ATOM 1988 C CA . ASN E 2 5 ? -11.229 -50.329 1.352 1.00 44.23 5 ASN D CA 1
ATOM 1989 C C . ASN E 2 5 ? -12.570 -49.756 1.809 1.00 39.67 5 ASN D C 1
ATOM 1990 O O . ASN E 2 5 ? -12.633 -48.671 2.370 1.00 39.61 5 ASN D O 1
ATOM 1995 N N . PRO E 2 6 ? -13.695 -50.481 1.613 1.00 40.77 6 PRO D N 1
ATOM 1996 C CA . PRO E 2 6 ? -15.016 -49.966 1.998 1.00 45.73 6 PRO D CA 1
ATOM 1997 C C . PRO E 2 6 ? -15.212 -49.846 3.520 1.00 44.84 6 PRO D C 1
ATOM 1998 O O . PRO E 2 6 ? -16.139 -49.174 3.962 1.00 46.23 6 PRO D O 1
ATOM 2002 N N . SER E 2 7 ? -14.297 -50.425 4.294 1.00 48.31 7 SER D N 1
ATOM 2003 C CA . SER E 2 7 ? -14.330 -50.453 5.779 1.00 52.11 7 SER D CA 1
ATOM 2004 C C . SER E 2 7 ? -13.393 -49.398 6.374 1.00 57.77 7 SER D C 1
ATOM 2005 O O . SER E 2 7 ? -13.253 -49.395 7.606 1.00 51.18 7 SER D O 1
ATOM 2008 N N . ALA E 2 8 ? -12.803 -48.503 5.560 1.00 48.24 8 ALA D N 1
ATOM 2009 C CA . ALA E 2 8 ? -11.938 -47.401 6.043 1.00 46.15 8 ALA D CA 1
ATOM 2010 C C . ALA E 2 8 ? -12.707 -46.550 7.052 1.00 49.19 8 ALA D C 1
ATOM 2011 O O . ALA E 2 8 ? -13.939 -46.318 6.859 1.00 48.17 8 ALA D O 1
ATOM 2013 N N . LEU E 2 9 ? -12.013 -46.091 8.098 1.00 45.09 9 LEU D N 1
ATOM 2014 C CA . LEU E 2 9 ? -12.569 -45.138 9.086 1.00 47.64 9 LEU D CA 1
ATOM 2015 C C . LEU E 2 9 ? -12.865 -43.798 8.397 1.00 44.54 9 LEU D C 1
ATOM 2016 O O . LEU E 2 9 ? -12.015 -43.338 7.619 1.00 46.17 9 LEU D O 1
ATOM 2021 N N . GLU E 2 10 ? -14.015 -43.203 8.703 1.00 42.46 10 GLU D N 1
ATOM 2022 C CA . GLU E 2 10 ? -14.415 -41.852 8.259 1.00 47.78 10 GLU D CA 1
ATOM 2023 C C . GLU E 2 10 ? -13.353 -40.850 8.715 1.00 55.71 10 GLU D C 1
ATOM 2024 O O . GLU E 2 10 ? -12.820 -41.009 9.826 1.00 50.19 10 GLU D O 1
ATOM 2030 N N . PHE E 2 11 ? -13.081 -39.830 7.899 1.00 49.34 11 PHE D N 1
ATOM 2031 C CA . PHE E 2 11 ? -12.278 -38.667 8.322 1.00 45.84 11 PHE D CA 1
ATOM 2032 C C . PHE E 2 11 ? -13.253 -37.604 8.845 1.00 50.54 11 PHE D C 1
ATOM 2033 O O . PHE E 2 11 ? -14.248 -37.328 8.184 1.00 48.80 11 PHE D O 1
ATOM 2041 N N . ASN E 2 12 ? -12.974 -37.033 10.007 1.00 55.31 12 ASN D N 1
ATOM 2042 C CA . ASN E 2 12 ? -13.738 -35.898 10.602 1.00 66.84 12 ASN D CA 1
ATOM 2043 C C . ASN E 2 12 ? -12.827 -34.678 10.595 1.00 61.00 12 ASN D C 1
ATOM 2044 O O . ASN E 2 12 ? -11.760 -34.708 11.196 1.00 67.73 12 ASN D O 1
ATOM 2049 N N . PRO E 2 13 ? -13.177 -33.577 9.900 1.00 64.05 13 PRO D N 1
ATOM 2050 C CA . PRO E 2 13 ? -12.245 -32.458 9.724 1.00 73.08 13 PRO D CA 1
ATOM 2051 C C . PRO E 2 13 ? -12.136 -31.547 10.958 1.00 72.18 13 PRO D C 1
ATOM 2052 O O . PRO E 2 13 ? -12.848 -31.840 11.901 1.00 66.63 13 PRO D O 1
ATOM 2056 N N . PRO F 2 2 ? -12.106 -58.968 0.434 1.00 74.00 2 PRO E N 1
ATOM 2057 C CA . PRO F 2 2 ? -13.338 -58.342 0.947 1.00 74.78 2 PRO E CA 1
ATOM 2058 C C . PRO F 2 2 ? -14.384 -58.221 -0.179 1.00 63.86 2 PRO E C 1
ATOM 2059 O O . PRO F 2 2 ? -15.515 -58.607 0.018 1.00 70.35 2 PRO E O 1
ATOM 2063 N N . LEU F 2 3 ? -13.975 -57.748 -1.352 1.00 47.66 3 LEU E N 1
ATOM 2064 C CA . LEU F 2 3 ? -14.841 -57.606 -2.551 1.00 46.64 3 LEU E CA 1
ATOM 2065 C C . LEU F 2 3 ? -14.362 -58.588 -3.629 1.00 42.35 3 LEU E C 1
ATOM 2066 O O . LEU F 2 3 ? -13.215 -59.034 -3.579 1.00 48.54 3 LEU E O 1
ATOM 2071 N N . LEU F 2 4 ? -15.223 -58.882 -4.587 1.00 46.36 4 LEU E N 1
ATOM 2072 C CA . LEU F 2 4 ? -14.903 -59.691 -5.789 1.00 46.67 4 LEU E CA 1
ATOM 2073 C C . LEU F 2 4 ? -13.688 -59.096 -6.494 1.00 43.53 4 LEU E C 1
ATOM 2074 O O . LEU F 2 4 ? -13.412 -57.894 -6.339 1.00 46.96 4 LEU E O 1
ATOM 2079 N N . ASN F 2 5 ? -13.035 -59.924 -7.285 1.00 45.41 5 ASN E N 1
ATOM 2080 C CA . ASN F 2 5 ? -11.706 -59.661 -7.876 1.00 42.04 5 ASN E CA 1
ATOM 2081 C C . ASN F 2 5 ? -11.906 -59.228 -9.326 1.00 42.18 5 ASN E C 1
ATOM 2082 O O . ASN F 2 5 ? -12.305 -60.035 -10.164 1.00 41.30 5 ASN E O 1
ATOM 2087 N N . PRO F 2 6 ? -11.576 -57.966 -9.684 1.00 45.01 6 PRO E N 1
ATOM 2088 C CA . PRO F 2 6 ? -11.765 -57.481 -11.063 1.00 45.37 6 PRO E CA 1
ATOM 2089 C C . PRO F 2 6 ? -10.834 -58.143 -12.088 1.00 47.92 6 PRO E C 1
ATOM 2090 O O . PRO F 2 6 ? -11.128 -58.091 -13.280 1.00 47.18 6 PRO E O 1
ATOM 2094 N N . SER F 2 7 ? -9.824 -58.868 -11.609 1.00 50.55 7 SER E N 1
ATOM 2095 C CA . SER F 2 7 ? -8.818 -59.578 -12.435 1.00 48.08 7 SER E CA 1
ATOM 2096 C C . SER F 2 7 ? -9.171 -61.058 -12.647 1.00 52.95 7 SER E C 1
ATOM 2097 O O . SER F 2 7 ? -8.375 -61.737 -13.302 1.00 52.91 7 SER E O 1
ATOM 2100 N N . ALA F 2 8 ? -10.333 -61.533 -12.174 1.00 52.55 8 ALA E N 1
ATOM 2101 C CA . ALA F 2 8 ? -10.779 -62.930 -12.387 1.00 51.50 8 ALA E CA 1
ATOM 2102 C C . ALA F 2 8 ? -10.834 -63.243 -13.892 1.00 55.51 8 ALA E C 1
ATOM 2103 O O . ALA F 2 8 ? -11.213 -62.360 -14.707 1.00 53.28 8 ALA E O 1
ATOM 2105 N N . LEU F 2 9 ? -10.465 -64.474 -14.237 1.00 55.40 9 LEU E N 1
ATOM 2106 C CA . LEU F 2 9 ? -10.583 -65.045 -15.592 1.00 53.69 9 LEU E CA 1
ATOM 2107 C C . LEU F 2 9 ? -12.058 -65.138 -15.983 1.00 53.32 9 LEU E C 1
ATOM 2108 O O . LEU F 2 9 ? -12.871 -65.582 -15.171 1.00 54.00 9 LEU E O 1
ATOM 2113 N N . GLU F 2 10 ? -12.364 -64.762 -17.219 1.00 48.17 10 GLU E N 1
ATOM 2114 C CA . GLU F 2 10 ? -13.710 -64.872 -17.828 1.00 53.23 10 GLU E CA 1
ATOM 2115 C C . GLU F 2 10 ? -14.110 -66.343 -17.870 1.00 58.63 10 GLU E C 1
ATOM 2116 O O . GLU F 2 10 ? -13.234 -67.190 -18.034 1.00 53.96 10 GLU E O 1
ATOM 2122 N N . PHE F 2 11 ? -15.395 -66.625 -17.717 1.00 47.30 11 PHE E N 1
ATOM 2123 C CA . PHE F 2 11 ? -15.963 -67.977 -17.887 1.00 50.96 11 PHE E CA 1
ATOM 2124 C C . PHE F 2 11 ? -16.364 -68.157 -19.361 1.00 56.28 11 PHE E C 1
ATOM 2125 O O . PHE F 2 11 ? -17.026 -67.283 -19.924 1.00 52.32 11 PHE E O 1
ATOM 2133 N N . ASN F 2 12 ? -15.987 -69.283 -19.957 1.00 66.03 12 ASN E N 1
ATOM 2134 C CA . ASN F 2 12 ? -16.366 -69.664 -21.342 1.00 67.49 12 ASN E CA 1
ATOM 2135 C C . ASN F 2 12 ? -17.352 -70.809 -21.229 1.00 58.08 12 ASN E C 1
ATOM 2136 O O . ASN F 2 12 ? -17.003 -71.880 -20.768 1.00 60.13 12 ASN E O 1
ATOM 2141 N N . PRO F 2 13 ? -18.636 -70.566 -21.537 1.00 52.13 13 PRO E N 1
ATOM 2142 C CA . PRO F 2 13 ? -19.612 -71.638 -21.595 1.00 55.95 13 PRO E CA 1
ATOM 2143 C C . PRO F 2 13 ? -19.231 -72.462 -22.833 1.00 62.38 13 PRO E C 1
ATOM 2144 O O . PRO F 2 13 ? -18.838 -71.852 -23.801 1.00 66.72 13 PRO E O 1
ATOM 2148 N N . SER F 2 14 ? -19.266 -73.792 -22.747 1.00 76.05 14 SER E N 1
ATOM 2149 C CA . SER F 2 14 ? -18.677 -74.710 -23.762 1.00 85.73 14 SER E CA 1
ATOM 2150 C C . SER F 2 14 ? -19.702 -75.770 -24.166 1.00 86.25 14 SER E C 1
ATOM 2151 O O . SER F 2 14 ? -19.970 -76.616 -23.328 1.00 80.12 14 SER E O 1
#

Secondary structure (DSSP, 8-state):
---HHHHHTS-HHHHHHHHHHHHHHHHHHH-TTTHHHHHHHHHTS-HHHHHHHHH-HHHHHHHHHHHHHHHHHHHHHHHHHH-/---HHHHHHS-HHHHHHHHHHHHHHHHHHH-TTTHHHHHHHHHTS-HHHHHHHHH-HHHHHHHHHHHHHHHHHHHHHHHHHH-/---HHHHTTS-HHHHHHHHHHHHHHHHHHH-TTTHHHHHHHHHTS-HHHHHHHHH-HHHHHHHHHHHHHHHHHHHHHHHHHH-/----TTPPPP--/----TTPPPP---/----TTPPPP--

Foldseek 3Di:
DDDPVNLVPDPLVVSLVVLLVLQLVVQCVVPVVCSVVLSVVVSVDDSVLSVVCSVDVVSVVVSSVVSVVVVVVVVVVVVVVVD/DDDPVVLVVDPLVVSLVVLLVLLLVVQCVVPVVCSVVLSVVVSPDDSVLSVVCSVDVVSVVVSSVVSVVVVVVVVVVVVVVVD/DADPVNLVVDPPVVSLVVLLVLQLVVQCVVPVVCSVVLSVVVSPDDSVLSRVCSVDVVSVVVSSVVSVVVVVVVVVVVVVVVD/DDDDPPDDDDDD/DDDDPPDDDDDD/DDDDPPDDDDDDD

Nearest PDB structures (foldseek):
  7bn3-assembly1_A  TM=1.002E+00  e=2.500E-10  Homo sapiens
  3kut-assembly2_B  TM=9.624E-01  e=1.808E-09  Homo sapiens
  3kuj-assembly1_A  TM=9.554E-01  e=5.852E-09  Homo sapiens
  3kur-assembly8_H  TM=9.874E-01  e=3.304E-08  Homo sapiens
  3kur-assembly6_F  TM=9.668E-01  e=4.501E-08  Homo sapiens

Organism: Homo sapiens (NCBI:txid9606)

Sequence (286 aa):
PLTASMLASAPPQEQKQMLGERLFPLIQAMHPTLAGKITGMLLEIDNSELLHMLESPESLRSKVDEAVAVLQAHQAKEAAAAAPLTASMLASAPPQEQKQMLGERLFPLIQAMHPTLAGKITGMLLEIDNSELLHMLESPESLRSKVDEAVAVLQAHQAKEAAAAAPLTASMLASAPPQEQKQMLGERLFPLIQAMHPTLAGKITGMLLEIDNSELLHMLESPESLRRSKVDEAVAVLQAHQAKEAAAAAPLLNPSALEFNPPLLNPSALEFNPPLLNPSALEFNPS

B-factor: mean 54.36, std 14.5, range [33.95, 134.57]

InterPro domains:
  IPR000504 RNA recognition motif domain [PF00076] (13-82)
  IPR000504 RNA recognition motif domain [PF00076] (101-167)
  IPR000504 RNA recognition motif domain [PF00076] (193-261)
  IPR000504 RNA recognition motif domain [PF00076] (296-363)
  IPR000504 RNA recognition motif domain [PS50102] (11-89)
  IPR000504 RNA recognition motif domain [PS50102] (99-175)
  IPR000504 RNA recognition motif domain [PS50102] (191-268)
  IPR000504 RNA recognition motif domain [PS50102] (294-370)
  IPR000504 RNA recognition motif domain [SM00360] (12-85)
  IPR000504 RNA recognition motif domain [SM00360] (100-171)
  IPR000504 RNA recognition motif domain [SM00360] (192-264)
  IPR000504 RNA recognition motif domain [SM00360] (295-366)
  IPR002004 Polyadenylate-binding protein/Hyperplastic disc protein, C-terminal [PF00658] (549-614)
  IPR002004 Polyadenylate-binding protein/Hyperplastic disc protein, C-terminal [PS51309] (542-619)
  IPR002004 Polyadenylate-binding protein/Hyperplastic disc protein, C-terminal [SM00517] (554-617)
  IPR003954 RNA recognition motif domain, eukaryotic-type [SM00361] (100-171)
  IPR003954 RNA recognition motif domain, eukaryotic-type [SM00361] (192-264)
  IPR003954 RNA recognition motif domain, eukaryotic-type [SM00361] (295-366)
  IPR006515 Polyadenylate binding protein, human types 1, 2, 3, 4 [TIGR01628] (11-615)
  IPR012677 Nucleotide-binding alpha-beta plait domain superfamily [G3DSA:3.30.70.330] (2-92)

Solvent-accessible surface area: 16129 Å² total; per-residue (Å²): 144,20,62,64,86,86,7,78,106,16,62,98,126,87,27,60,73,45,0,0,88,97,0,27,70,82,0,78,90,58,64,98,133,64,0,13,45,0,0,6,0,0,20,97,26,53,34,71,77,0,32,80,6,44,151,18,105,124,3,3,149,16,12,1,73,0,0,32,5,0,25,98,0,54,130,11,64,92,47,5,79,95,36,141,28,56,66,80,83,6,80,99,21,76,93,130,89,30,62,64,63,0,0,65,108,0,27,70,83,0,80,89,51,61,94,132,66,1,20,42,0,0,6,0,0,19,100,25,100,35,80,74,0,33,80,5,46,154,16,97,122,0,3,135,15,10,1,68,0,0,25,6,0,33,100,0,55,136,12,66,104,47,6,90,97,39,120,5,65,70,88,85,7,84,108,22,67,95,110,81,32,59,74,48,0,0,69,87,0,25,70,83,0,80,89,57,62,97,132,70,1,13,39,0,0,6,0,0,23,100,27,97,37,81,80,0,25,86,9,19,126,26,97,100,35,4,146,70,47,2,90,40,0,28,55,13,33,113,64,61,132,63,144,102,60,76,91,95,132,184,123,13,65,40,86,5,159,114,18,116,108,149,23,14,56,6,77,2,154,109,17,113,103,132,28,13,59,18,83,3,157,115,13,108,61,133

GO terms:
  GO:0005515 protein binding (F, IPI)
  GO:0036464 cytoplasmic ribonucleoprotein granule (C, IDA)
  GO:0008143 poly(A) binding (F, IDA)
  GO:0005634 nucleus (C, IDA)
  GO:0010494 cytoplasmic stress granule (C, IDA)
  GO:0008266 poly(U) RNA binding (F, IDA)
  GO:0005737 cytoplasm (C, IDA)
  GO:0031252 cell leading edge (C, IDA)
  GO:0003730 mRNA 3'-UTR binding (F, IDA)
  GO:0071013 catalytic step 2 spliceosome (C, IDA)
  GO:2000623 negative regulation of nuclear-transcribed mRNA catabolic process, nonsense-mediated decay (P, IDA)
  GO:0005634 nucleus (C, EXP)
  GO:0005737 cytoplasm (C, EXP)
  GO:0000398 mRNA splicing, via spliceosome (P, IC)
  GO:0045070 positive regulation of viral genome replication (P, IMP)
  GO:0005829 cytosol (C, TAS)
  GO:0005829 cytosol (C, IDA)
  GO:0003729 mRNA binding (F, EXP)
  GO:0003723 RNA binding (F, IPI)
  GO:2000767 positive regulation of cytoplasmic translation (P, IDA)

Radius of gyration: 23.3 Å; Cα contacts (8 Å, |Δi|>4): 338; chains: 6; bounding box: 58×61×60 Å